Protein AF-0000000077102618 (afdb_homodimer)

InterPro domains:
  IPR029069 HotDog domain superfamily [SSF54637] (74-175)
  IPR036388 Winged helix-like DNA-binding domain superfamily [G3DSA:1.10.10.10] (2-64)
  IPR036390 Winged helix DNA-binding domain superfamily [SSF46785] (9-59)

Radius of gyration: 23.94 Å; Cα contacts (8 Å, |Δi|>4): 694; chains: 2; bounding box: 50×84×51 Å

Organism: NCBI:txid592028

Secondary structure (DSSP, 8-state):
-HHHHHHHHHHHHHHHHHHHHH-TT--HHHHHHHHTS-HHHHHHHHHHHTPPPHHHHHHHHHHH-TTSS-TTEEEEEEETTTEEEEEEE--GGGB-TTSSB-HHHHHHHHHHHHHHHHTSPEEEEEEEEEEE-S---TT-EEEEEEEEEEE-SSEEEEEEEEEETTEEEEEEEEEEEEPGGGTHHHH-/-HHHHHHHHHHHHHHHHHHHHH-TT--HHHHHHHHTS-HHHHHHHHHHHTPPPHHHHHHHHHHH-TTSS-TTEEEEEEETTTEEEEEEE--GGGB-TTSSB-HHHHHHHHHHHHHHHHTSPEEEEEEEEEEE-S---TT-EEEEEEEEEEE-SSEEEEEEEEEETTEEEEEEEEEEEEPGGGTHHHH-

Sequence (376 aa):
MNRKHKWEKEERREAITDVIRQNPCLTDEDLAKRFSVSAATIRLDRQMLGIPQMRKRIEKAVSEHPSGFHEELQILDMEKGKKGLALFHTTEKMTDRSGMVSADRLYAAAADFAQSLAGQVFTPVQVGNIKYKEPVGSGEQLVLKGKIALMKVNRKYIYISFFKRAAEVFRAKFIMEVSKTGGEALHGMNRKHKWEKEERREAITDVIRQNPCLTDEDLAKRFSVSAATIRLDRQMLGIPQMRKRIEKAVSEHPSGFHEELQILDMEKGKKGLALFHTTEKMTDRSGMVSADRLYAAAADFAQSLAGQVFTPVQVGNIKYKEPVGSGEQLVLKGKIALMKVNRKYIYISFFKRAAEVFRAKFIMEVSKTGGEALHG

Nearest PDB structures (foldseek):
  4a0y-assembly1_B-2  TM=8.704E-01  e=3.095E-10  Staphylococcus aureus
  3lw3-assembly1_A  TM=8.754E-01  e=4.983E-07  Helicobacter felis
  3lwg-assembly1_A  TM=8.771E-01  e=6.442E-07  Helicobacter felis
  3lw3-assembly1_B  TM=8.167E-01  e=3.179E-07  Helicobacter felis
  3lwg-assembly1_B  TM=8.293E-01  e=8.881E-07  Helicobacter felis

pLDDT: mean 81.18, std 18.42, range [21.27, 98.81]

Structure (mmCIF, N/CA/C/O backbone):
data_AF-0000000077102618-model_v1
#
loop_
_entity.id
_entity.type
_entity.pdbx_description
1 polymer 'Transcription factor FapR family protein'
#
loop_
_atom_site.group_PDB
_atom_site.id
_atom_site.type_symbol
_atom_site.label_atom_id
_atom_site.label_alt_id
_atom_site.label_comp_id
_atom_site.label_asym_id
_atom_site.label_entity_id
_atom_site.label_seq_id
_atom_site.pdbx_PDB_ins_code
_atom_site.Cartn_x
_atom_site.Cartn_y
_atom_site.Cartn_z
_atom_site.occupancy
_atom_site.B_iso_or_equiv
_atom_site.auth_seq_id
_atom_site.auth_comp_id
_atom_site.auth_asym_id
_atom_site.auth_atom_id
_atom_site.pdbx_PDB_model_num
ATOM 1 N N . MET A 1 1 ? -25.719 -38.062 -22.75 1 42.75 1 MET A N 1
ATOM 2 C CA . MET A 1 1 ? -24.266 -37.938 -22.875 1 42.75 1 MET A CA 1
ATOM 3 C C . MET A 1 1 ? -23.859 -36.5 -23.203 1 42.75 1 MET A C 1
ATOM 5 O O . MET A 1 1 ? -22.781 -36.062 -22.812 1 42.75 1 MET A O 1
ATOM 9 N N . ASN A 1 2 ? -24.703 -35.688 -23.844 1 55.5 2 ASN A N 1
ATOM 10 C CA . ASN A 1 2 ? -24.422 -34.438 -24.516 1 55.5 2 ASN A CA 1
ATOM 11 C C . ASN A 1 2 ? -24.5 -33.25 -23.547 1 55.5 2 ASN A C 1
ATOM 13 O O . ASN A 1 2 ? -23.703 -32.312 -23.656 1 55.5 2 ASN A O 1
ATOM 17 N N . ARG A 1 3 ? -25.297 -33.406 -22.562 1 53.84 3 ARG A N 1
ATOM 18 C CA . ARG A 1 3 ? -25.516 -32.312 -21.641 1 53.84 3 ARG A CA 1
ATOM 19 C C . ARG A 1 3 ? -24.359 -32.188 -20.656 1 53.84 3 ARG A C 1
ATOM 21 O O . ARG A 1 3 ? -23.984 -31.062 -20.281 1 53.84 3 ARG A O 1
ATOM 28 N N . LYS A 1 4 ? -23.891 -33.25 -20.203 1 58 4 LYS A N 1
ATOM 29 C CA . LYS A 1 4 ? -22.797 -33.281 -19.25 1 58 4 LYS A CA 1
ATOM 30 C C . LYS A 1 4 ? -21.547 -32.625 -19.828 1 58 4 LYS A C 1
ATOM 32 O O . LYS A 1 4 ? -20.844 -31.875 -19.156 1 58 4 LYS A O 1
ATOM 37 N N . HIS A 1 5 ? -21.359 -32.938 -21.078 1 65.06 5 HIS A N 1
ATOM 38 C CA . HIS A 1 5 ? -20.172 -32.406 -21.75 1 65.06 5 HIS A CA 1
ATOM 39 C C . HIS A 1 5 ? -20.266 -30.906 -21.922 1 65.06 5 HIS A C 1
ATOM 41 O O . HIS A 1 5 ? -19.266 -30.188 -21.828 1 65.06 5 HIS A O 1
ATOM 47 N N . LYS A 1 6 ? -21.594 -30.516 -22.172 1 64.69 6 LYS A N 1
ATOM 48 C CA . LYS A 1 6 ? -21.844 -29.078 -22.328 1 64.69 6 LYS A CA 1
ATOM 49 C C . LYS A 1 6 ? -21.562 -28.328 -21.031 1 64.69 6 LYS A C 1
ATOM 51 O O . LYS A 1 6 ? -20.953 -27.25 -21.047 1 64.69 6 LYS A O 1
ATOM 56 N N . TRP A 1 7 ? -22 -28.875 -20 1 65.88 7 TRP A N 1
ATOM 57 C CA . TRP A 1 7 ? -21.812 -28.266 -18.688 1 65.88 7 TRP A CA 1
ATOM 58 C C . TRP A 1 7 ? -20.344 -28.172 -18.344 1 65.88 7 TRP A C 1
ATOM 60 O O . TRP A 1 7 ? -19.875 -27.141 -17.844 1 65.88 7 TRP A O 1
ATOM 70 N N . GLU A 1 8 ? -19.578 -29.234 -18.641 1 73.62 8 GLU A N 1
ATOM 71 C CA . GLU A 1 8 ? -18.141 -29.266 -18.344 1 73.62 8 GLU A CA 1
ATOM 72 C C . GLU A 1 8 ? -17.406 -28.172 -19.125 1 73.62 8 GLU A C 1
ATOM 74 O O . GLU A 1 8 ? -16.5 -27.531 -18.594 1 73.62 8 GLU A O 1
ATOM 79 N N . LYS A 1 9 ? -17.875 -28.031 -20.406 1 80 9 LYS A N 1
ATOM 80 C CA . LYS A 1 9 ? -17.266 -27.016 -21.25 1 80 9 LYS A CA 1
ATOM 81 C C . LYS A 1 9 ? -17.531 -25.609 -20.703 1 80 9 LYS A C 1
ATOM 83 O O . LYS A 1 9 ? -16.641 -24.766 -20.688 1 80 9 LYS A O 1
ATOM 88 N N . GLU A 1 10 ? -18.75 -25.375 -20.297 1 81 10 GLU A N 1
ATOM 89 C CA . GLU A 1 10 ? -19.125 -24.062 -19.766 1 81 10 GLU A CA 1
ATOM 90 C C . GLU A 1 10 ? -18.391 -23.781 -18.453 1 81 10 GLU A C 1
ATOM 92 O O . GLU A 1 10 ? -17.953 -22.641 -18.219 1 81 10 GLU A O 1
ATOM 97 N N . GLU A 1 11 ? -18.281 -24.719 -17.672 1 79.75 11 GLU A N 1
ATOM 98 C CA . GLU A 1 11 ? -17.547 -24.562 -16.422 1 79.75 11 GLU A CA 1
ATOM 99 C C . GLU A 1 11 ? -16.062 -24.266 -16.688 1 79.75 11 GLU A C 1
ATOM 101 O O . GLU A 1 11 ? -15.461 -23.438 -15.992 1 79.75 11 GLU A O 1
ATOM 106 N N . ARG A 1 12 ? -15.555 -25.031 -17.75 1 83.94 12 ARG A N 1
ATOM 107 C CA . ARG A 1 12 ? -14.164 -24.781 -18.125 1 83.94 12 ARG A CA 1
ATOM 108 C C . ARG A 1 12 ? -13.977 -23.359 -18.641 1 83.94 12 ARG A C 1
ATOM 110 O O . ARG A 1 12 ? -13.008 -22.688 -18.281 1 83.94 12 ARG A O 1
ATOM 117 N N . ARG A 1 13 ? -14.883 -22.875 -19.391 1 81.62 13 ARG A N 1
ATOM 118 C CA . ARG A 1 13 ? -14.797 -21.531 -19.969 1 81.62 13 ARG A CA 1
ATOM 119 C C . ARG A 1 13 ? -14.852 -20.484 -18.859 1 81.62 13 ARG A C 1
ATOM 121 O O . ARG A 1 13 ? -14.109 -19.5 -18.906 1 81.62 13 ARG A O 1
ATOM 128 N N . GLU A 1 14 ? -15.609 -20.688 -17.938 1 78.75 14 GLU A N 1
ATOM 129 C CA . GLU A 1 14 ? -15.672 -19.781 -16.797 1 78.75 14 GLU A CA 1
ATOM 130 C C . GLU A 1 14 ? -14.375 -19.812 -15.992 1 78.75 14 GLU A C 1
ATOM 132 O O . GLU A 1 14 ? -13.867 -18.766 -15.586 1 78.75 14 GLU A O 1
ATOM 137 N N . ALA A 1 15 ? -13.922 -21.016 -15.852 1 77.94 15 ALA A N 1
ATOM 138 C CA . ALA A 1 15 ? -12.68 -21.172 -15.109 1 77.94 15 ALA A CA 1
ATOM 139 C C . ALA A 1 15 ? -11.516 -20.516 -15.844 1 77.94 15 ALA A C 1
ATOM 141 O O . ALA A 1 15 ? -10.656 -19.875 -15.227 1 77.94 15 ALA A O 1
ATOM 142 N N . ILE A 1 16 ? -11.477 -20.656 -17.156 1 80.25 16 ILE A N 1
ATOM 143 C CA . ILE A 1 16 ? -10.43 -20.062 -17.984 1 80.25 16 ILE A CA 1
ATOM 144 C C . ILE A 1 16 ? -10.453 -18.547 -17.828 1 80.25 16 ILE A C 1
ATOM 146 O O . ILE A 1 16 ? -9.398 -17.922 -17.656 1 80.25 16 ILE A O 1
ATOM 150 N N . THR A 1 17 ? -11.602 -17.969 -17.859 1 77.5 17 THR A N 1
ATOM 151 C CA . THR A 1 17 ? -11.758 -16.516 -17.703 1 77.5 17 THR A CA 1
ATOM 152 C C . THR A 1 17 ? -11.18 -16.062 -16.359 1 77.5 17 THR A C 1
ATOM 154 O O . THR A 1 17 ? -10.453 -15.07 -16.297 1 77.5 17 THR A O 1
ATOM 157 N N . ASP A 1 18 ? -11.422 -16.859 -15.414 1 66.81 18 ASP A N 1
ATOM 158 C CA . ASP A 1 18 ? -10.961 -16.516 -14.07 1 66.81 18 ASP A CA 1
ATOM 159 C C . ASP A 1 18 ? -9.438 -16.609 -13.969 1 66.81 18 ASP A C 1
ATOM 161 O O . ASP A 1 18 ? -8.797 -15.742 -13.383 1 66.81 18 ASP A O 1
ATOM 165 N N . VAL A 1 19 ? -8.93 -17.688 -14.57 1 68.5 19 VAL A N 1
ATOM 166 C CA . VAL A 1 19 ? -7.496 -17.938 -14.5 1 68.5 19 VAL A CA 1
ATOM 167 C C . VAL A 1 19 ? -6.738 -16.875 -15.273 1 68.5 19 VAL A C 1
ATOM 169 O O . VAL A 1 19 ? -5.719 -16.359 -14.805 1 68.5 19 VAL A O 1
ATOM 172 N N . ILE A 1 20 ? -7.281 -16.5 -16.422 1 72.06 20 ILE A N 1
ATOM 173 C CA . ILE A 1 20 ? -6.605 -15.523 -17.281 1 72.06 20 ILE A CA 1
ATOM 174 C C . ILE A 1 20 ? -6.695 -14.141 -16.641 1 72.06 20 ILE A C 1
ATOM 176 O O . ILE A 1 20 ? -5.75 -13.352 -16.719 1 72.06 20 ILE A O 1
ATOM 180 N N . ARG A 1 21 ? -7.75 -13.914 -16.047 1 64.19 21 ARG A N 1
ATOM 181 C CA . ARG A 1 21 ? -7.914 -12.656 -15.328 1 64.19 21 ARG A CA 1
ATOM 182 C C . ARG A 1 21 ? -6.859 -12.508 -14.242 1 64.19 21 ARG A C 1
ATOM 184 O O . ARG A 1 21 ? -6.352 -11.406 -14.008 1 64.19 21 ARG A O 1
ATOM 191 N N . GLN A 1 22 ? -6.512 -13.633 -13.734 1 57.28 22 GLN A N 1
ATOM 192 C CA . GLN A 1 22 ? -5.535 -13.648 -12.656 1 57.28 22 GLN A CA 1
ATOM 193 C C . GLN A 1 22 ? -4.109 -13.594 -13.203 1 57.28 22 GLN A C 1
ATOM 195 O O . GLN A 1 22 ? -3.225 -13 -12.586 1 57.28 22 GLN A O 1
ATOM 200 N N . ASN A 1 23 ? -3.918 -14.234 -14.273 1 58.84 23 ASN A N 1
ATOM 201 C CA . ASN A 1 23 ? -2.609 -14.289 -14.922 1 58.84 23 ASN A CA 1
ATOM 202 C C . ASN A 1 23 ? -2.73 -14.195 -16.438 1 58.84 23 ASN A C 1
ATOM 204 O O . ASN A 1 23 ? -2.846 -15.219 -17.125 1 58.84 23 ASN A O 1
ATOM 208 N N . PRO A 1 24 ? -2.701 -12.93 -16.812 1 62.88 24 PRO A N 1
ATOM 209 C CA . PRO A 1 24 ? -2.867 -12.734 -18.25 1 62.88 24 PRO A CA 1
ATOM 210 C C . PRO A 1 24 ? -1.689 -13.273 -19.062 1 62.88 24 PRO A C 1
ATOM 212 O O . PRO A 1 24 ? -1.763 -13.344 -20.297 1 62.88 24 PRO A O 1
ATOM 215 N N . CYS A 1 25 ? -0.697 -13.758 -18.406 1 61.06 25 CYS A N 1
ATOM 216 C CA . CYS A 1 25 ? 0.507 -14.203 -19.094 1 61.06 25 CYS A CA 1
ATOM 217 C C . CYS A 1 25 ? 0.435 -15.695 -19.422 1 61.06 25 CYS A C 1
ATOM 219 O O . CYS A 1 25 ? 1.362 -16.25 -20 1 61.06 25 CYS A O 1
ATOM 221 N N . LEU A 1 26 ? -0.63 -16.297 -19.078 1 69.44 26 LEU A N 1
ATOM 222 C CA . LEU A 1 26 ? -0.739 -17.734 -19.344 1 69.44 26 LEU A CA 1
ATOM 223 C C . LEU A 1 26 ? -0.965 -18 -20.828 1 69.44 26 LEU A C 1
ATOM 225 O O . LEU A 1 26 ? -1.804 -17.344 -21.453 1 69.44 26 LEU A O 1
ATOM 229 N N . THR A 1 27 ? -0.127 -18.922 -21.359 1 75.25 27 THR A N 1
ATOM 230 C CA . THR A 1 27 ? -0.266 -19.312 -22.75 1 75.25 27 THR A CA 1
ATOM 231 C C . THR A 1 27 ? -1.34 -20.391 -22.891 1 75.25 27 THR A C 1
ATOM 233 O O . THR A 1 27 ? -1.801 -20.953 -21.906 1 75.25 27 THR A O 1
ATOM 236 N N . ASP A 1 28 ? -1.716 -20.641 -24.125 1 82.31 28 ASP A N 1
ATOM 237 C CA . ASP A 1 28 ? -2.656 -21.734 -24.391 1 82.31 28 ASP A CA 1
ATOM 238 C C . ASP A 1 28 ? -2.096 -23.078 -23.922 1 82.31 28 ASP A C 1
ATOM 240 O O . ASP A 1 28 ? -2.842 -23.922 -23.453 1 82.31 28 ASP A O 1
ATOM 244 N N . GLU A 1 29 ? -0.788 -23.219 -23.953 1 81.81 29 GLU A N 1
ATOM 245 C CA . GLU A 1 29 ? -0.145 -24.453 -23.516 1 81.81 29 GLU A CA 1
ATOM 246 C C . GLU A 1 29 ? -0.23 -24.594 -21.984 1 81.81 29 GLU A C 1
ATOM 248 O O . GLU A 1 29 ? -0.501 -25.688 -21.484 1 81.81 29 GLU A O 1
ATOM 253 N N . ASP A 1 30 ? -0.065 -23.484 -21.344 1 78.06 30 ASP A N 1
ATOM 254 C CA . ASP A 1 30 ? -0.174 -23.469 -19.891 1 78.06 30 ASP A CA 1
ATOM 255 C C . ASP A 1 30 ? -1.58 -23.859 -19.438 1 78.06 30 ASP A C 1
ATOM 257 O O . ASP A 1 30 ? -1.744 -24.688 -18.531 1 78.06 30 ASP A O 1
ATOM 261 N N . LEU A 1 31 ? -2.521 -23.25 -20.016 1 82.56 31 LEU A N 1
ATOM 262 C CA . LEU A 1 31 ? -3.924 -23.5 -19.703 1 82.56 31 LEU A CA 1
ATOM 263 C C . LEU A 1 31 ? -4.328 -24.922 -20.062 1 82.56 31 LEU A C 1
ATOM 265 O O . LEU A 1 31 ? -5.094 -25.562 -19.344 1 82.56 31 LEU A O 1
ATOM 269 N N . ALA A 1 32 ? -3.787 -25.453 -21.109 1 87.12 32 ALA A N 1
ATOM 270 C CA . ALA A 1 32 ? -4.047 -26.812 -21.547 1 87.12 32 ALA A CA 1
ATOM 271 C C . ALA A 1 32 ? -3.598 -27.828 -20.5 1 87.12 32 ALA A C 1
ATOM 273 O O . ALA A 1 32 ? -4.32 -28.766 -20.188 1 87.12 32 ALA A O 1
ATOM 274 N N . LYS A 1 33 ? -2.42 -27.562 -19.938 1 81.69 33 LYS A N 1
ATOM 275 C CA . LYS A 1 33 ? -1.893 -28.422 -18.875 1 81.69 33 LYS A CA 1
ATOM 276 C C . LYS A 1 33 ? -2.756 -28.328 -17.625 1 81.69 33 LYS A C 1
ATOM 278 O O . LYS A 1 33 ? -3.061 -29.359 -17 1 81.69 33 LYS A O 1
ATOM 283 N N . ARG A 1 34 ? -3.191 -27.156 -17.438 1 79 34 ARG A N 1
ATOM 284 C CA . ARG A 1 34 ? -3.934 -26.906 -16.203 1 79 34 ARG A CA 1
ATOM 285 C C . ARG A 1 34 ? -5.312 -27.547 -16.25 1 79 34 ARG A C 1
ATOM 287 O O . ARG A 1 34 ? -5.805 -28.047 -15.234 1 79 34 ARG A O 1
ATOM 294 N N . PHE A 1 35 ? -5.922 -27.516 -17.359 1 84.69 35 PHE A N 1
ATOM 295 C CA . PHE A 1 35 ? -7.297 -27.984 -17.484 1 84.69 35 PHE A CA 1
ATOM 296 C C . PHE A 1 35 ? -7.344 -29.359 -18.141 1 84.69 35 PHE A C 1
ATOM 298 O O . PHE A 1 35 ? -8.422 -29.875 -18.422 1 84.69 35 PHE A O 1
ATOM 305 N N . SER A 1 36 ? -6.145 -29.922 -18.344 1 85.31 36 SER A N 1
ATOM 306 C CA . SER A 1 36 ? -6.004 -31.25 -18.922 1 85.31 36 SER A CA 1
ATOM 307 C C . SER A 1 36 ? -6.777 -31.375 -20.234 1 85.31 36 SER A C 1
ATOM 309 O O . SER A 1 36 ? -7.535 -32.312 -20.422 1 85.31 36 SER A O 1
ATOM 311 N N . VAL A 1 37 ? -6.703 -30.344 -21.109 1 87.94 37 VAL A N 1
ATOM 312 C CA . VAL A 1 37 ? -7.242 -30.344 -22.469 1 87.94 37 VAL A CA 1
ATOM 313 C C . VAL A 1 37 ? -6.164 -29.891 -23.453 1 87.94 37 VAL A C 1
ATOM 315 O O . VAL A 1 37 ? -5.066 -29.5 -23.047 1 87.94 37 VAL A O 1
ATOM 318 N N . SER A 1 38 ? -6.453 -30.031 -24.719 1 88.19 38 SER A N 1
ATOM 319 C CA . SER A 1 38 ? -5.484 -29.641 -25.75 1 88.19 38 SER A CA 1
ATOM 320 C C . SER A 1 38 ? -5.391 -28.125 -25.875 1 88.19 38 SER A C 1
ATOM 322 O O . SER A 1 38 ? -6.348 -27.422 -25.562 1 88.19 38 SER A O 1
ATOM 324 N N . ALA A 1 39 ? -4.211 -27.672 -26.344 1 90 39 ALA A N 1
ATOM 325 C CA . ALA A 1 39 ? -4.027 -26.25 -26.594 1 90 39 ALA A CA 1
ATOM 326 C C . ALA A 1 39 ? -5.035 -25.734 -27.625 1 90 39 ALA A C 1
ATOM 328 O O . ALA A 1 39 ? -5.445 -24.578 -27.578 1 90 39 ALA A O 1
ATOM 329 N N . ALA A 1 40 ? -5.461 -26.578 -28.531 1 91.19 40 ALA A N 1
ATOM 330 C CA . ALA A 1 40 ? -6.461 -26.219 -29.531 1 91.19 40 ALA A CA 1
ATOM 331 C C . ALA A 1 40 ? -7.82 -25.969 -28.891 1 91.19 40 ALA A C 1
ATOM 333 O O . ALA A 1 40 ? -8.539 -25.047 -29.281 1 91.19 40 ALA A O 1
ATOM 334 N N . THR A 1 41 ? -8.141 -26.719 -27.891 1 89.12 41 THR A N 1
ATOM 335 C CA . THR A 1 41 ? -9.383 -26.547 -27.156 1 89.12 41 THR A CA 1
ATOM 336 C C . THR A 1 41 ? -9.391 -25.219 -26.406 1 89.12 41 THR A C 1
ATOM 338 O O . THR A 1 41 ? -10.391 -24.5 -26.406 1 89.12 41 THR A O 1
ATOM 341 N N . ILE A 1 42 ? -8.211 -24.938 -25.75 1 88.31 42 ILE A N 1
ATOM 342 C CA . ILE A 1 42 ? -8.062 -23.672 -25.031 1 88.31 42 ILE A CA 1
ATOM 343 C C . ILE A 1 42 ? -8.219 -22.516 -26.016 1 88.31 42 ILE A C 1
ATOM 345 O O . ILE A 1 42 ? -8.891 -21.516 -25.703 1 88.31 42 ILE A O 1
ATOM 349 N N . ARG A 1 43 ? -7.609 -22.641 -27.203 1 87.44 43 ARG A N 1
ATOM 350 C CA . ARG A 1 43 ? -7.672 -21.594 -28.219 1 87.44 43 ARG A CA 1
ATOM 351 C C . ARG A 1 43 ? -9.109 -21.328 -28.641 1 87.44 43 ARG A C 1
ATOM 353 O O . ARG A 1 43 ? -9.523 -20.172 -28.766 1 87.44 43 ARG A O 1
ATOM 360 N N . LEU A 1 44 ? -9.844 -22.344 -28.812 1 87.75 44 LEU A N 1
ATOM 361 C CA . LEU A 1 44 ? -11.242 -22.219 -29.203 1 87.75 44 LEU A CA 1
ATOM 362 C C . LEU A 1 44 ? -12.055 -21.562 -28.094 1 87.75 44 LEU A C 1
ATOM 364 O O . LEU A 1 44 ? -12.898 -20.703 -28.359 1 87.75 44 LEU A O 1
ATOM 368 N N . ASP A 1 45 ? -11.82 -21.984 -26.922 1 86.69 45 ASP A N 1
ATOM 369 C CA . ASP A 1 45 ? -12.523 -21.391 -25.797 1 86.69 45 ASP A CA 1
ATOM 370 C C . ASP A 1 45 ? -12.242 -19.891 -25.688 1 86.69 45 ASP A C 1
ATOM 372 O O . ASP A 1 45 ? -13.156 -19.094 -25.469 1 86.69 45 ASP A O 1
ATOM 376 N N . ARG A 1 46 ? -11 -19.531 -25.859 1 87.38 46 ARG A N 1
ATOM 377 C CA . ARG A 1 46 ? -10.617 -18.125 -25.797 1 87.38 46 ARG A CA 1
ATOM 378 C C . ARG A 1 46 ? -11.32 -17.312 -26.875 1 87.38 46 ARG A C 1
ATOM 380 O O . ARG A 1 46 ? -11.812 -16.203 -26.625 1 87.38 46 ARG A O 1
ATOM 387 N N . GLN A 1 47 ? -11.398 -17.812 -27.984 1 84.44 47 GLN A N 1
ATOM 388 C CA . GLN A 1 47 ? -12.062 -17.156 -29.109 1 84.44 47 GLN A CA 1
ATOM 389 C C . GLN A 1 47 ? -13.547 -16.969 -28.828 1 84.44 47 GLN A C 1
ATOM 391 O O . GLN A 1 47 ? -14.109 -15.906 -29.094 1 84.44 47 GLN A O 1
ATOM 396 N N . MET A 1 48 ? -14.094 -17.922 -28.234 1 84.56 48 MET A N 1
ATOM 397 C CA . MET A 1 48 ? -15.523 -17.875 -27.922 1 84.56 48 MET A CA 1
ATOM 398 C C . MET A 1 48 ? -15.797 -16.859 -26.812 1 84.56 48 MET A C 1
ATOM 400 O O . MET A 1 48 ? -16.812 -16.188 -26.828 1 84.56 48 MET A O 1
ATOM 404 N N . LEU A 1 49 ? -14.875 -16.828 -25.844 1 82.25 49 LEU A N 1
ATOM 405 C CA . LEU A 1 49 ? -15.016 -15.953 -24.688 1 82.25 49 LEU A CA 1
ATOM 406 C C . LEU A 1 49 ? -14.57 -14.531 -25.031 1 82.25 49 LEU A C 1
ATOM 408 O O . LEU A 1 49 ? -14.805 -13.602 -24.25 1 82.25 49 LEU A O 1
ATOM 412 N N . GLY A 1 50 ? -13.938 -14.367 -26.234 1 80.31 50 GLY A N 1
ATOM 413 C CA . GLY A 1 50 ? -13.422 -13.062 -26.625 1 80.31 50 GLY A CA 1
ATOM 414 C C . GLY A 1 50 ? -12.156 -12.68 -25.891 1 80.31 50 GLY A C 1
ATOM 415 O O . GLY A 1 50 ? -11.867 -11.492 -25.719 1 80.31 50 GLY A O 1
ATOM 416 N N . ILE A 1 51 ? -11.492 -13.633 -25.312 1 76.75 51 ILE A N 1
ATOM 417 C CA . ILE A 1 51 ? -10.242 -13.367 -24.609 1 76.75 51 ILE A CA 1
ATOM 418 C C . ILE A 1 51 ? -9.094 -13.281 -25.609 1 76.75 51 ILE A C 1
ATOM 420 O O . ILE A 1 51 ? -8.82 -14.242 -26.344 1 76.75 51 ILE A O 1
ATOM 424 N N . PRO A 1 52 ? -8.484 -12.156 -25.688 1 74.81 52 PRO A N 1
ATOM 425 C CA . PRO A 1 52 ? -7.402 -12 -26.672 1 74.81 52 PRO A CA 1
ATOM 426 C C . PRO A 1 52 ? -6.195 -12.883 -26.375 1 74.81 52 PRO A C 1
ATOM 428 O O . PRO A 1 52 ? -6.156 -13.547 -25.328 1 74.81 52 PRO A O 1
ATOM 431 N N . GLN A 1 53 ? -5.309 -12.938 -27.328 1 68.44 53 GLN A N 1
ATOM 432 C CA . GLN A 1 53 ? -4.051 -13.664 -27.172 1 68.44 53 GLN A CA 1
ATOM 433 C C . GLN A 1 53 ? -3.186 -13.047 -26.078 1 68.44 53 GLN A C 1
ATOM 435 O O . GLN A 1 53 ? -3.432 -11.922 -25.656 1 68.44 53 GLN A O 1
ATOM 440 N N . MET A 1 54 ? -2.303 -13.914 -25.438 1 59.38 54 MET A N 1
ATOM 441 C CA . MET A 1 54 ? -1.45 -13.555 -24.312 1 59.38 54 MET A CA 1
ATOM 442 C C . MET A 1 54 ? -0.817 -12.18 -24.516 1 59.38 54 MET A C 1
ATOM 444 O O . MET A 1 54 ? -0.855 -11.336 -23.609 1 59.38 54 MET A O 1
ATOM 448 N N . ARG A 1 55 ? -0.347 -11.945 -25.656 1 55.69 55 ARG A N 1
ATOM 449 C CA . ARG A 1 55 ? 0.349 -10.688 -25.906 1 55.69 55 ARG A CA 1
ATOM 450 C C . ARG A 1 55 ? -0.576 -9.5 -25.688 1 55.69 55 ARG A C 1
ATOM 452 O O . ARG A 1 55 ? -0.196 -8.523 -25.031 1 55.69 55 ARG A O 1
ATOM 459 N N . LYS A 1 56 ? -1.698 -9.57 -26.203 1 60.53 56 LYS A N 1
ATOM 460 C CA . LYS A 1 56 ? -2.67 -8.492 -26.062 1 60.53 56 LYS A CA 1
ATOM 461 C C . LYS A 1 56 ? -3.168 -8.391 -24.609 1 60.53 56 LYS A C 1
ATOM 463 O O . LYS A 1 56 ? -3.432 -7.293 -24.125 1 60.53 56 LYS A O 1
ATOM 468 N N . ARG A 1 57 ? -3.311 -9.484 -24.031 1 60.91 57 ARG A N 1
ATOM 469 C CA . ARG A 1 57 ? -3.699 -9.484 -22.625 1 60.91 57 ARG A CA 1
ATOM 470 C C . ARG A 1 57 ? -2.633 -8.82 -21.766 1 60.91 57 ARG A C 1
ATOM 472 O O . ARG A 1 57 ? -2.949 -8.039 -20.859 1 60.91 57 ARG A O 1
ATOM 479 N N . ILE A 1 58 ? -1.441 -9.109 -22.031 1 53.81 58 ILE A N 1
ATOM 480 C CA . ILE A 1 58 ? -0.323 -8.5 -21.328 1 53.81 58 ILE A CA 1
ATOM 481 C C . ILE A 1 58 ? -0.311 -6.992 -21.594 1 53.81 58 ILE A C 1
ATOM 483 O O . ILE A 1 58 ? -0.12 -6.199 -20.672 1 53.81 58 ILE A O 1
ATOM 487 N N . GLU A 1 59 ? -0.495 -6.801 -22.797 1 51.25 59 GLU A N 1
ATOM 488 C CA . GLU A 1 59 ? -0.521 -5.387 -23.172 1 51.25 59 GLU A CA 1
ATOM 489 C C . GLU A 1 59 ? -1.614 -4.637 -22.422 1 51.25 59 GLU A C 1
ATOM 491 O O . GLU A 1 59 ? -1.392 -3.523 -21.938 1 51.25 59 GLU A O 1
ATOM 496 N N . LYS A 1 60 ? -2.73 -5.23 -22.453 1 52.28 60 LYS A N 1
ATOM 497 C CA . LYS A 1 60 ? -3.863 -4.617 -21.766 1 52.28 60 LYS A CA 1
ATOM 498 C C . LYS A 1 60 ? -3.633 -4.578 -20.266 1 52.28 60 LYS A C 1
ATOM 500 O O . LYS A 1 60 ? -3.943 -3.58 -19.609 1 52.28 60 LYS A O 1
ATOM 505 N N . ALA A 1 61 ? -3.297 -5.742 -19.844 1 47.09 61 ALA A N 1
ATOM 506 C CA . ALA A 1 61 ? -3 -5.816 -18.406 1 47.09 61 ALA A CA 1
ATOM 507 C C . ALA A 1 61 ? -1.941 -4.789 -18.016 1 47.09 61 ALA A C 1
ATOM 509 O O . ALA A 1 61 ? -2.053 -4.141 -16.969 1 47.09 61 ALA A O 1
ATOM 510 N N . VAL A 1 62 ? -0.929 -4.71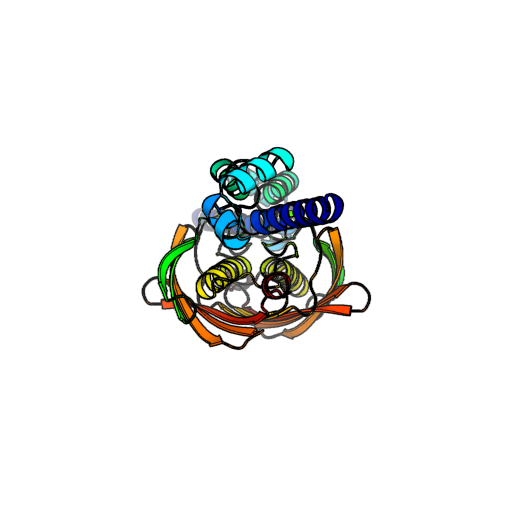1 -18.875 1 45.91 62 VAL A N 1
ATOM 511 C CA . VAL A 1 62 ? 0.107 -3.707 -18.641 1 45.91 62 VAL A CA 1
ATOM 512 C C . VAL A 1 62 ? -0.501 -2.309 -18.734 1 45.91 62 VAL A C 1
ATOM 514 O O . VAL A 1 62 ? -0.176 -1.432 -17.938 1 45.91 62 VAL A O 1
ATOM 517 N N . SER A 1 63 ? -1.275 -2.275 -19.672 1 45.12 63 SER A N 1
ATOM 518 C CA . SER A 1 63 ? -1.869 -0.957 -19.875 1 45.12 63 SER A CA 1
ATOM 519 C C . SER A 1 63 ? -2.867 -0.625 -18.766 1 45.12 63 SER A C 1
ATOM 521 O O . SER A 1 63 ? -2.977 0.53 -18.359 1 45.12 63 SER A O 1
ATOM 523 N N . GLU A 1 64 ? -3.719 -1.549 -18.578 1 42.78 64 GLU A N 1
ATOM 524 C CA . GLU A 1 64 ? -4.836 -1.272 -17.688 1 42.78 64 GLU A CA 1
ATOM 525 C C . GLU A 1 64 ? -4.41 -1.397 -16.219 1 42.78 64 GLU A C 1
ATOM 527 O O . GLU A 1 64 ? -4.961 -0.725 -15.352 1 42.78 64 GLU A O 1
ATOM 532 N N . HIS A 1 65 ? -3.924 -2.529 -15.906 1 38.72 65 HIS A N 1
ATOM 533 C CA . HIS A 1 65 ? -3.496 -2.76 -14.531 1 38.72 65 HIS A CA 1
ATOM 534 C C . HIS A 1 65 ? -1.976 -2.818 -14.43 1 38.72 65 HIS A C 1
ATOM 536 O O . HIS A 1 65 ? -1.396 -3.902 -14.352 1 38.72 65 HIS A O 1
ATOM 542 N N . PRO A 1 66 ? -1.295 -1.912 -14.875 1 38 66 PRO A N 1
ATOM 543 C CA . PRO A 1 66 ? 0.126 -1.986 -14.531 1 38 66 PRO A CA 1
ATOM 544 C C . PRO A 1 66 ? 0.361 -2.508 -13.117 1 38 66 PRO A C 1
ATOM 546 O O . PRO A 1 66 ? 1.499 -2.52 -12.641 1 38 66 PRO A O 1
ATOM 549 N N . SER A 1 67 ? -0.644 -2.674 -12.344 1 39.75 67 SER A N 1
ATOM 550 C CA . SER A 1 67 ? -0.471 -2.854 -10.906 1 39.75 67 SER A CA 1
ATOM 551 C C . SER A 1 67 ? 0.331 -4.113 -10.602 1 39.75 67 SER A C 1
ATOM 553 O O . SER A 1 67 ? 0.975 -4.207 -9.555 1 39.75 67 SER A O 1
ATOM 555 N N . GLY A 1 68 ? -0.271 -5.359 -10.992 1 41.94 68 GLY A N 1
ATOM 556 C CA . GLY A 1 68 ? 0.36 -6.453 -10.266 1 41.94 68 GLY A CA 1
ATOM 557 C C . GLY A 1 68 ? 1.874 -6.441 -10.367 1 41.94 68 GLY A C 1
ATOM 558 O O . GLY A 1 68 ? 2.564 -6.125 -9.398 1 41.94 68 GLY A O 1
ATOM 559 N N . PHE A 1 69 ? 2.375 -7.199 -11.383 1 45.53 69 PHE A N 1
ATOM 560 C CA . PHE A 1 69 ? 3.832 -7.234 -11.461 1 45.53 69 PHE A CA 1
ATOM 561 C C . PHE A 1 69 ? 4.387 -5.863 -11.836 1 45.53 69 PHE A C 1
ATOM 563 O O . PHE A 1 69 ? 4.082 -5.34 -12.914 1 45.53 69 PHE A O 1
ATOM 570 N N . HIS A 1 70 ? 4.445 -5.023 -10.797 1 54.69 70 HIS A N 1
ATOM 571 C CA . HIS A 1 70 ? 5.102 -3.746 -11.055 1 54.69 70 HIS A CA 1
ATOM 572 C C . HIS A 1 70 ? 6.215 -3.902 -12.086 1 54.69 70 HIS A C 1
ATOM 574 O O . HIS A 1 70 ? 7.141 -4.695 -11.891 1 54.69 70 HIS A O 1
ATOM 580 N N . GLU A 1 71 ? 5.879 -3.641 -13.367 1 58.34 71 GLU A N 1
ATOM 581 C CA . GLU A 1 71 ? 6.934 -3.611 -14.383 1 58.34 71 GLU A CA 1
ATOM 582 C C . GLU A 1 71 ? 8.266 -3.186 -13.773 1 58.34 71 GLU A C 1
ATOM 584 O O . GLU A 1 71 ? 9.328 -3.455 -14.344 1 58.34 71 GLU A O 1
ATOM 589 N N . GLU A 1 72 ? 8.062 -2.852 -12.523 1 82.19 72 GLU A N 1
ATOM 590 C CA . GLU A 1 72 ? 9.266 -2.332 -11.867 1 82.19 72 GLU A CA 1
ATOM 591 C C . GLU A 1 72 ? 9.992 -3.428 -11.094 1 82.19 72 GLU A C 1
ATOM 593 O O . GLU A 1 72 ? 11.117 -3.23 -10.641 1 82.19 72 GLU A O 1
ATOM 598 N N . LEU A 1 73 ? 9.266 -4.668 -11.133 1 89.5 73 LEU A N 1
ATOM 599 C CA . LEU A 1 73 ? 9.867 -5.777 -10.398 1 89.5 73 LEU A CA 1
ATOM 600 C C . LEU A 1 73 ? 10.445 -6.812 -11.352 1 89.5 73 LEU A C 1
ATOM 602 O O . LEU A 1 73 ? 9.75 -7.301 -12.242 1 89.5 73 LEU A O 1
ATOM 606 N N . GLN A 1 74 ? 11.773 -7.125 -11.25 1 88.81 74 GLN A N 1
ATOM 607 C CA . GLN A 1 74 ? 12.461 -8.125 -12.062 1 88.81 74 GLN A CA 1
ATOM 608 C C . GLN A 1 74 ? 13.062 -9.227 -11.188 1 88.81 74 GLN A C 1
ATOM 610 O O . GLN A 1 74 ? 13.961 -8.961 -10.383 1 88.81 74 GLN A O 1
ATOM 615 N N . ILE A 1 75 ? 12.594 -10.438 -11.43 1 90.25 75 ILE A N 1
ATOM 616 C CA . ILE A 1 75 ? 13.117 -11.555 -10.656 1 90.25 75 ILE A CA 1
ATOM 617 C C . ILE A 1 75 ? 14.5 -11.938 -11.18 1 90.25 75 ILE A C 1
ATOM 619 O O . ILE A 1 75 ? 14.68 -12.156 -12.375 1 90.25 75 ILE A O 1
ATOM 623 N N . LEU A 1 76 ? 15.469 -12.023 -10.289 1 88.56 76 LEU A N 1
ATOM 624 C CA . LEU A 1 76 ? 16.844 -12.352 -10.672 1 88.56 76 LEU A CA 1
ATOM 625 C C . LEU A 1 76 ? 17.109 -13.844 -10.469 1 88.56 76 LEU A C 1
ATOM 627 O O . LEU A 1 76 ? 17.719 -14.484 -11.336 1 88.56 76 LEU A O 1
ATOM 631 N N . ASP A 1 77 ? 16.781 -14.352 -9.289 1 88.19 77 ASP A N 1
ATOM 632 C CA . ASP A 1 77 ? 16.969 -15.742 -8.883 1 88.19 77 ASP A CA 1
ATOM 633 C C . ASP A 1 77 ? 15.867 -16.172 -7.91 1 88.19 77 ASP A C 1
ATOM 635 O O . ASP A 1 77 ? 15.391 -15.367 -7.105 1 88.19 77 ASP A O 1
ATOM 639 N N . MET A 1 78 ? 15.477 -17.406 -8.18 1 90.88 78 MET A N 1
ATOM 640 C CA . MET A 1 78 ? 14.391 -17.812 -7.293 1 90.88 78 MET A CA 1
ATOM 641 C C . MET A 1 78 ? 14.367 -19.328 -7.129 1 90.88 78 MET A C 1
ATOM 643 O O . MET A 1 78 ? 14.547 -20.078 -8.102 1 90.88 78 MET A O 1
ATOM 647 N N . GLU A 1 79 ? 14.281 -19.719 -5.926 1 92.62 79 GLU A N 1
ATOM 648 C CA . GLU A 1 79 ? 13.859 -21.062 -5.566 1 92.62 79 GLU A CA 1
ATOM 649 C C . GLU A 1 79 ? 12.422 -21.078 -5.059 1 92.62 79 GLU A C 1
ATOM 651 O O . GLU A 1 79 ? 12.164 -20.75 -3.902 1 92.62 79 GLU A O 1
ATOM 656 N N . LYS A 1 80 ? 11.562 -21.531 -5.926 1 87.44 80 LYS A N 1
ATOM 657 C CA . LYS A 1 80 ? 10.141 -21.469 -5.625 1 87.44 80 LYS A CA 1
ATOM 658 C C . LYS A 1 80 ? 9.836 -22.125 -4.277 1 87.44 80 LYS A C 1
ATOM 660 O O . LYS A 1 80 ? 10.359 -23.188 -3.963 1 87.44 80 LYS A O 1
ATOM 665 N N . GLY A 1 81 ? 9.047 -21.422 -3.553 1 90.56 81 GLY A N 1
ATOM 666 C CA . GLY A 1 81 ? 8.625 -21.953 -2.262 1 90.56 81 GLY A CA 1
ATOM 667 C C . GLY A 1 81 ? 9.672 -21.766 -1.176 1 90.56 81 GLY A C 1
ATOM 668 O O . GLY A 1 81 ? 9.477 -22.219 -0.044 1 90.56 81 GLY A O 1
ATOM 669 N N . LYS A 1 82 ? 10.781 -21.156 -1.511 1 93.94 82 LYS A N 1
ATOM 670 C CA . LYS A 1 82 ? 11.844 -21.062 -0.52 1 93.94 82 LYS A CA 1
ATOM 671 C C . LYS A 1 82 ? 12.391 -19.641 -0.428 1 93.94 82 LYS A C 1
ATOM 673 O O . LYS A 1 82 ? 12.141 -18.938 0.555 1 93.94 82 LYS A O 1
ATOM 678 N N . LYS A 1 83 ? 13.102 -19.266 -1.439 1 96.38 83 LYS A N 1
ATOM 679 C CA . LYS A 1 83 ? 13.75 -17.953 -1.394 1 96.38 83 LYS A CA 1
ATOM 680 C C . LYS A 1 83 ? 13.961 -17.406 -2.797 1 96.38 83 LYS A C 1
ATOM 682 O O . LYS A 1 83 ? 13.805 -18.125 -3.787 1 96.38 83 LYS A O 1
ATOM 687 N N . GLY A 1 84 ? 14.258 -16.062 -2.857 1 96.69 84 GLY A N 1
ATOM 688 C CA . GLY A 1 84 ? 14.523 -15.445 -4.148 1 96.69 84 GLY A CA 1
ATOM 689 C C . GLY A 1 84 ? 15.141 -14.062 -4.031 1 96.69 84 GLY A C 1
ATOM 690 O O . GLY A 1 84 ? 15.234 -13.508 -2.936 1 96.69 84 GLY A O 1
ATOM 691 N N . LEU A 1 85 ? 15.633 -13.633 -5.195 1 96.12 85 LEU A N 1
ATOM 692 C CA . LEU A 1 85 ? 16.219 -12.312 -5.383 1 96.12 85 LEU A CA 1
ATOM 693 C C . LEU A 1 85 ? 15.547 -11.578 -6.531 1 96.12 85 LEU A C 1
ATOM 695 O O . LEU A 1 85 ? 15.227 -12.18 -7.562 1 96.12 85 LEU A O 1
ATOM 699 N N . ALA A 1 86 ? 15.312 -10.266 -6.328 1 95.56 86 ALA A N 1
ATOM 700 C CA . ALA A 1 86 ? 14.688 -9.477 -7.383 1 95.56 86 ALA A CA 1
ATOM 701 C C . ALA A 1 86 ? 15.266 -8.062 -7.418 1 95.56 86 ALA A C 1
ATOM 703 O O . ALA A 1 86 ? 15.969 -7.648 -6.496 1 95.56 86 ALA A O 1
ATOM 704 N N . LEU A 1 87 ? 15.031 -7.445 -8.547 1 93.56 87 LEU A N 1
ATOM 705 C CA . LEU A 1 87 ? 15.336 -6.031 -8.734 1 93.56 87 LEU A CA 1
ATOM 706 C C . LEU A 1 87 ? 14.055 -5.211 -8.867 1 93.56 87 LEU A C 1
ATOM 708 O O . LEU A 1 87 ? 13.125 -5.613 -9.57 1 93.56 87 LEU A O 1
ATOM 712 N N . PHE A 1 88 ? 14.047 -4.062 -8.156 1 95.94 88 PHE A N 1
ATOM 713 C CA . PHE A 1 88 ? 12.891 -3.174 -8.195 1 95.94 88 PHE A CA 1
ATOM 714 C C . PHE A 1 88 ? 13.312 -1.748 -8.523 1 95.94 88 PHE A C 1
ATOM 716 O O . PHE A 1 88 ? 14.188 -1.188 -7.863 1 95.94 88 PHE A O 1
ATOM 723 N N . HIS A 1 89 ? 12.68 -1.232 -9.516 1 91.25 89 HIS A N 1
ATOM 724 C CA . HIS A 1 89 ? 12.977 0.132 -9.938 1 91.25 89 HIS A CA 1
ATOM 725 C C . HIS A 1 89 ? 11.867 1.092 -9.516 1 91.25 89 HIS A C 1
ATOM 727 O O . HIS A 1 89 ? 10.719 0.941 -9.93 1 91.25 89 HIS A O 1
ATOM 733 N N . THR A 1 90 ? 12.281 2.076 -8.656 1 94.38 90 THR A N 1
ATOM 734 C CA . THR A 1 90 ? 11.289 3.047 -8.203 1 94.38 90 THR A CA 1
ATOM 735 C C . THR A 1 90 ? 11.094 4.148 -9.25 1 94.38 90 THR A C 1
ATOM 737 O O . THR A 1 90 ? 12.016 4.461 -10 1 94.38 90 THR A O 1
ATOM 740 N N . THR A 1 91 ? 9.891 4.707 -9.328 1 87.88 91 THR A N 1
ATOM 741 C CA . THR A 1 91 ? 9.562 5.758 -10.289 1 87.88 91 THR A CA 1
ATOM 742 C C . THR A 1 91 ? 8.938 6.957 -9.578 1 87.88 91 THR A C 1
ATOM 744 O O . THR A 1 91 ? 8.602 6.883 -8.398 1 87.88 91 THR A O 1
ATOM 747 N N . GLU A 1 92 ? 8.766 8.039 -10.289 1 83.5 92 GLU A N 1
ATOM 748 C CA . GLU A 1 92 ? 8.195 9.273 -9.75 1 83.5 92 GLU A CA 1
ATOM 749 C C . GLU A 1 92 ? 6.734 9.07 -9.352 1 83.5 92 GLU A C 1
ATOM 751 O O . GLU A 1 92 ? 6.25 9.695 -8.406 1 83.5 92 GLU A O 1
ATOM 756 N N . LYS A 1 93 ? 6.055 8.211 -10 1 81.31 93 LYS A N 1
ATOM 757 C CA . LYS A 1 93 ? 4.637 7.949 -9.75 1 81.31 93 LYS A CA 1
ATOM 758 C C . LYS A 1 93 ? 4.426 7.316 -8.383 1 81.31 93 LYS A C 1
ATOM 760 O O . LYS A 1 93 ? 3.299 7.262 -7.883 1 81.31 93 LYS A O 1
ATOM 765 N N . MET A 1 94 ? 5.523 6.883 -7.762 1 90.38 94 MET A N 1
ATOM 766 C CA . MET A 1 94 ? 5.422 6.152 -6.504 1 90.38 94 MET A CA 1
ATOM 767 C C . MET A 1 94 ? 5.648 7.086 -5.316 1 90.38 94 MET A C 1
ATOM 769 O O . MET A 1 94 ? 5.562 6.66 -4.164 1 90.38 94 MET A O 1
ATOM 773 N N . THR A 1 95 ? 5.906 8.297 -5.582 1 89.06 95 THR A N 1
ATOM 774 C CA . THR A 1 95 ? 6.273 9.219 -4.512 1 89.06 95 THR A CA 1
ATOM 775 C C . THR A 1 95 ? 5.031 9.805 -3.852 1 89.06 95 THR A C 1
ATOM 777 O O . THR A 1 95 ? 3.973 9.898 -4.477 1 89.06 95 THR A O 1
ATOM 780 N N . ASP A 1 96 ? 5.195 10.062 -2.562 1 86.5 96 ASP A N 1
ATOM 781 C CA . ASP A 1 96 ? 4.102 10.68 -1.818 1 86.5 96 ASP A CA 1
ATOM 782 C C . ASP A 1 96 ? 4.355 12.172 -1.603 1 86.5 96 ASP A C 1
ATOM 784 O O . ASP A 1 96 ? 5.168 12.773 -2.305 1 86.5 96 ASP A O 1
ATOM 788 N N . ARG A 1 97 ? 3.646 12.766 -0.685 1 76.5 97 ARG A N 1
ATOM 789 C CA . ARG A 1 97 ? 3.697 14.203 -0.443 1 76.5 97 ARG A CA 1
ATOM 790 C C . ARG A 1 97 ? 5.07 14.625 0.069 1 76.5 97 ARG A C 1
ATOM 792 O O . ARG A 1 97 ? 5.477 15.781 -0.096 1 76.5 97 ARG A O 1
ATOM 799 N N . SER A 1 98 ? 5.742 13.688 0.655 1 77.44 98 SER A N 1
ATOM 800 C CA . SER A 1 98 ? 7.082 13.984 1.144 1 77.44 98 SER A CA 1
ATOM 801 C C . SER A 1 98 ? 8.102 13.984 0.007 1 77.44 98 SER A C 1
ATOM 803 O O . SER A 1 98 ? 9.25 14.391 0.194 1 77.44 98 SER A O 1
ATOM 805 N N . GLY A 1 99 ? 7.699 13.516 -1.109 1 82.75 99 GLY A N 1
ATOM 806 C CA . GLY A 1 99 ? 8.594 13.422 -2.252 1 82.75 99 GLY A CA 1
ATOM 807 C C . GLY A 1 99 ? 9.383 12.133 -2.293 1 82.75 99 GLY A C 1
ATOM 808 O O . GLY A 1 99 ? 10.258 11.953 -3.146 1 82.75 99 GLY A O 1
ATOM 809 N N . MET A 1 100 ? 9.141 11.281 -1.384 1 92.12 100 MET A N 1
ATOM 810 C CA . MET A 1 100 ? 9.797 9.977 -1.301 1 92.12 100 MET A CA 1
ATOM 811 C C . MET A 1 100 ? 8.82 8.859 -1.656 1 92.12 100 MET A C 1
ATOM 813 O O . MET A 1 100 ? 7.605 9.062 -1.653 1 92.12 100 MET A O 1
ATOM 817 N N . VAL A 1 101 ? 9.383 7.75 -2.051 1 94.56 101 VAL A N 1
ATOM 818 C CA . VAL A 1 101 ? 8.523 6.609 -2.373 1 94.56 101 VAL A CA 1
ATOM 819 C C . VAL A 1 101 ? 7.684 6.234 -1.156 1 94.56 101 VAL A C 1
ATOM 821 O O . VAL A 1 101 ? 8.203 6.141 -0.041 1 94.56 101 VAL A O 1
ATOM 824 N N . SER A 1 102 ? 6.449 6.051 -1.432 1 95.81 102 SER A N 1
ATOM 825 C CA . SER A 1 102 ? 5.516 5.828 -0.336 1 95.81 102 SER A CA 1
ATOM 826 C C . SER A 1 102 ? 5.555 4.379 0.141 1 95.81 102 SER A C 1
ATOM 828 O O . SER A 1 102 ? 5.934 3.482 -0.614 1 95.81 102 SER A O 1
ATOM 830 N N . ALA A 1 103 ? 5.207 4.207 1.407 1 97.19 103 ALA A N 1
ATOM 831 C CA . ALA A 1 103 ? 5.25 2.883 2.021 1 97.19 103 ALA A CA 1
ATOM 832 C C . ALA A 1 103 ? 4.32 1.913 1.3 1 97.19 103 ALA A C 1
ATOM 834 O O . ALA A 1 103 ? 4.641 0.731 1.15 1 97.19 103 ALA A O 1
ATOM 835 N N . ASP A 1 104 ? 3.145 2.402 0.86 1 95.81 104 ASP A N 1
ATOM 836 C CA . ASP A 1 104 ? 2.17 1.519 0.228 1 95.81 104 ASP A CA 1
ATOM 837 C C . ASP A 1 104 ? 2.715 0.943 -1.076 1 95.81 104 ASP A C 1
ATOM 839 O O . ASP A 1 104 ? 2.424 -0.203 -1.426 1 95.81 104 ASP A O 1
ATOM 843 N N . ARG A 1 105 ? 3.547 1.705 -1.726 1 94.94 105 ARG A N 1
ATOM 844 C CA . ARG A 1 105 ? 4.129 1.218 -2.973 1 94.94 105 ARG A CA 1
ATOM 845 C C . ARG A 1 105 ? 5.156 0.122 -2.705 1 94.94 105 ARG A C 1
ATOM 847 O O . ARG A 1 105 ? 5.211 -0.874 -3.432 1 94.94 105 ARG A O 1
ATOM 854 N N . LEU A 1 106 ? 5.965 0.331 -1.716 1 97.56 106 LEU A N 1
ATOM 855 C CA . LEU A 1 106 ? 6.922 -0.706 -1.348 1 97.56 106 LEU A CA 1
ATOM 856 C C . LEU A 1 106 ? 6.203 -1.95 -0.835 1 97.56 106 LEU A C 1
ATOM 858 O O . LEU A 1 106 ? 6.633 -3.074 -1.106 1 97.56 106 LEU A O 1
ATOM 862 N N . TYR A 1 107 ? 5.145 -1.719 -0.132 1 97.81 107 TYR A N 1
ATOM 863 C CA . TYR A 1 107 ? 4.309 -2.832 0.305 1 97.81 107 TYR A CA 1
ATOM 864 C C . TYR A 1 107 ? 3.812 -3.643 -0.887 1 97.81 107 TYR A C 1
ATOM 866 O O . TYR A 1 107 ? 3.889 -4.875 -0.882 1 97.81 107 TYR A O 1
ATOM 874 N N . ALA A 1 108 ? 3.32 -2.943 -1.847 1 95.62 108 ALA A N 1
ATOM 875 C CA . ALA A 1 108 ? 2.785 -3.607 -3.033 1 95.62 108 ALA A CA 1
ATOM 876 C C . ALA A 1 108 ? 3.861 -4.438 -3.729 1 95.62 108 ALA A C 1
ATOM 878 O O . ALA A 1 108 ? 3.617 -5.578 -4.121 1 95.62 108 ALA A O 1
ATOM 879 N N . ALA A 1 109 ? 5.004 -3.85 -3.895 1 95.38 109 ALA A N 1
ATOM 880 C CA . ALA A 1 109 ? 6.109 -4.562 -4.531 1 95.38 109 ALA A CA 1
ATOM 881 C C . ALA A 1 109 ? 6.477 -5.816 -3.748 1 95.38 109 ALA A C 1
ATOM 883 O O . ALA A 1 109 ? 6.723 -6.875 -4.332 1 95.38 109 ALA A O 1
ATOM 884 N N . ALA A 1 110 ? 6.508 -5.641 -2.422 1 97.25 110 ALA A N 1
ATOM 885 C CA . ALA A 1 110 ? 6.812 -6.781 -1.563 1 97.25 110 ALA A CA 1
ATOM 886 C C . ALA A 1 110 ? 5.77 -7.883 -1.722 1 97.25 110 ALA A C 1
ATOM 888 O O . ALA A 1 110 ? 6.109 -9.062 -1.807 1 97.25 110 ALA A O 1
ATOM 889 N N . ALA A 1 111 ? 4.539 -7.488 -1.746 1 94.94 111 ALA A N 1
ATOM 890 C CA . ALA A 1 111 ? 3.455 -8.461 -1.886 1 94.94 111 ALA A CA 1
ATOM 891 C C . ALA A 1 111 ? 3.529 -9.172 -3.232 1 94.94 111 ALA A C 1
ATOM 893 O O . ALA A 1 111 ? 3.283 -10.383 -3.314 1 94.94 111 ALA A O 1
ATOM 894 N N . ASP A 1 112 ? 3.828 -8.414 -4.223 1 93 112 ASP A N 1
ATOM 895 C CA . ASP A 1 112 ? 3.979 -9.016 -5.547 1 93 112 ASP A CA 1
ATOM 896 C C . ASP A 1 112 ? 5.109 -10.039 -5.559 1 93 112 ASP A C 1
ATOM 898 O O . ASP A 1 112 ? 4.961 -11.133 -6.109 1 93 112 ASP A O 1
ATOM 902 N N . PHE A 1 113 ? 6.207 -9.688 -5.012 1 95.06 113 PHE A N 1
ATOM 903 C CA . PHE A 1 113 ? 7.34 -10.602 -4.938 1 95.06 113 PHE A CA 1
ATOM 904 C C . PHE A 1 113 ? 6.984 -11.844 -4.125 1 95.06 113 PHE A C 1
ATOM 906 O O . PHE A 1 113 ? 7.367 -12.953 -4.484 1 95.06 113 PHE A O 1
ATOM 913 N N . ALA A 1 114 ? 6.258 -11.648 -3.041 1 95.19 114 ALA A N 1
ATOM 914 C CA . ALA A 1 114 ? 5.805 -12.758 -2.215 1 95.19 114 ALA A CA 1
ATOM 915 C C . ALA A 1 114 ? 5 -13.766 -3.039 1 95.19 114 ALA A C 1
ATOM 917 O O . ALA A 1 114 ? 5.168 -14.977 -2.889 1 95.19 114 ALA A O 1
ATOM 918 N N . GLN A 1 115 ? 4.176 -13.297 -3.836 1 91.56 115 GLN A N 1
ATOM 919 C CA . GLN A 1 115 ? 3.379 -14.172 -4.688 1 91.56 115 GLN A CA 1
ATOM 920 C C . GLN A 1 115 ? 4.266 -14.984 -5.629 1 91.56 115 GLN A C 1
ATOM 922 O O . GLN A 1 115 ? 4.043 -16.188 -5.824 1 91.56 115 GLN A O 1
ATOM 927 N N . SER A 1 116 ? 5.223 -14.32 -6.188 1 89.5 116 SER A N 1
ATOM 928 C CA . SER A 1 116 ? 6.156 -15.008 -7.074 1 89.5 116 SER A CA 1
ATOM 929 C C . SER A 1 116 ? 6.922 -16.094 -6.336 1 89.5 116 SER A C 1
ATOM 931 O O . SER A 1 116 ? 7.086 -17.203 -6.852 1 89.5 116 SER A O 1
ATOM 933 N N . LEU A 1 117 ? 7.348 -15.781 -5.168 1 92.06 117 LEU A N 1
ATOM 934 C CA . LEU A 1 117 ? 8.086 -16.75 -4.352 1 92.06 117 LEU A CA 1
ATOM 935 C C . LEU A 1 117 ? 7.238 -17.984 -4.07 1 92.06 117 LEU A C 1
ATOM 937 O O . LEU A 1 117 ? 7.742 -19.109 -4.121 1 92.06 117 LEU A O 1
ATOM 941 N N . ALA A 1 118 ? 6.004 -17.734 -3.773 1 89.5 118 ALA A N 1
ATOM 942 C CA . ALA A 1 118 ? 5.113 -18.828 -3.383 1 89.5 118 ALA A CA 1
ATOM 943 C C . ALA A 1 118 ? 4.586 -19.562 -4.605 1 89.5 118 ALA A C 1
ATOM 945 O O . ALA A 1 118 ? 4.16 -20.719 -4.508 1 89.5 118 ALA A O 1
ATOM 946 N N . GLY A 1 119 ? 4.535 -18.875 -5.734 1 83 119 GLY A N 1
ATOM 947 C CA . GLY A 1 119 ? 3.986 -19.469 -6.949 1 83 119 GLY A CA 1
ATOM 948 C C . GLY A 1 119 ? 2.475 -19.594 -6.914 1 83 119 GLY A C 1
ATOM 949 O O . GLY A 1 119 ? 1.912 -20.516 -7.52 1 83 119 GLY A O 1
ATOM 950 N N . GLN A 1 120 ? 1.888 -18.844 -6.078 1 80.62 120 GLN A N 1
ATOM 951 C CA . GLN A 1 120 ? 0.436 -18.922 -5.945 1 80.62 120 GLN A CA 1
ATOM 952 C C . GLN A 1 120 ? -0.161 -17.531 -5.695 1 80.62 120 GLN A C 1
ATOM 954 O O . GLN A 1 120 ? 0.547 -16.609 -5.297 1 80.62 120 GLN A O 1
ATOM 959 N N . VAL A 1 121 ? -1.473 -17.469 -5.961 1 79.94 121 VAL A N 1
ATOM 960 C CA . VAL A 1 121 ? -2.203 -16.234 -5.707 1 79.94 121 VAL A CA 1
ATOM 961 C C . VAL A 1 121 ? -2.73 -16.219 -4.273 1 79.94 121 VAL A C 1
ATOM 963 O O . VAL A 1 121 ? -3.252 -17.234 -3.797 1 79.94 121 VAL A O 1
ATOM 966 N N . PHE A 1 122 ? -2.559 -15.125 -3.631 1 88.56 122 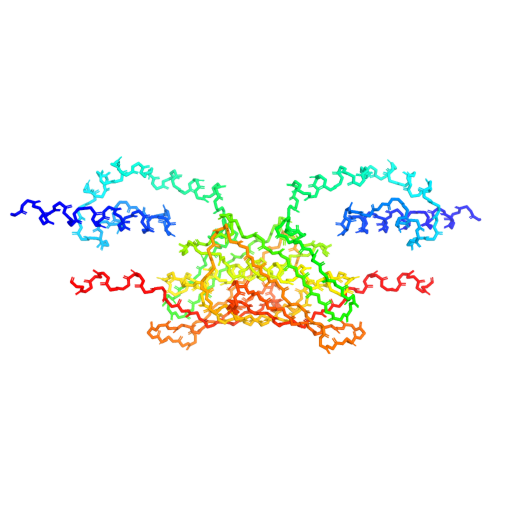PHE A N 1
ATOM 967 C CA . PHE A 1 122 ? -3.049 -14.984 -2.266 1 88.56 122 PHE A CA 1
ATOM 968 C C . PHE A 1 122 ? -4.379 -14.242 -2.244 1 88.56 122 PHE A C 1
ATOM 970 O O . PHE A 1 122 ? -4.648 -13.414 -3.119 1 88.56 122 PHE A O 1
ATOM 977 N N . THR A 1 123 ? -5.18 -14.617 -1.269 1 90.19 123 THR A N 1
ATOM 978 C CA . THR A 1 123 ? -6.301 -13.75 -0.93 1 90.19 123 THR A CA 1
ATOM 979 C C . THR A 1 123 ? -5.809 -12.438 -0.318 1 90.19 123 THR A C 1
ATOM 981 O O . THR A 1 123 ? -4.676 -12.367 0.167 1 90.19 123 THR A O 1
ATOM 984 N N . PRO A 1 124 ? -6.645 -11.453 -0.408 1 93.5 124 PRO A N 1
ATOM 985 C CA . PRO A 1 124 ? -6.203 -10.219 0.237 1 93.5 124 PRO A CA 1
ATOM 986 C C . PRO A 1 124 ? -6.094 -10.352 1.755 1 93.5 124 PRO A C 1
ATOM 988 O O . PRO A 1 124 ? -5.438 -9.531 2.404 1 93.5 124 PRO A O 1
ATOM 991 N N . VAL A 1 125 ? -6.785 -11.344 2.379 1 95.38 125 VAL A N 1
ATOM 992 C CA . VAL A 1 125 ? -6.734 -11.547 3.822 1 95.38 125 VAL A CA 1
ATOM 993 C C . VAL A 1 125 ? -5.312 -11.898 4.246 1 95.38 125 VAL A C 1
ATOM 995 O O . VAL A 1 125 ? -4.77 -12.922 3.822 1 95.38 125 VAL A O 1
ATOM 998 N N . GLN A 1 126 ? -4.781 -11.039 5.102 1 97.81 126 GLN A N 1
ATOM 999 C CA . GLN A 1 126 ? -3.385 -11.219 5.484 1 97.81 126 GLN A CA 1
ATOM 1000 C C . GLN A 1 126 ? -3.027 -10.352 6.688 1 97.81 126 GLN A C 1
ATOM 1002 O O . GLN A 1 126 ? -3.762 -9.422 7.027 1 97.81 126 GLN A O 1
ATOM 1007 N N . VAL A 1 127 ? -1.987 -10.727 7.352 1 98.38 127 VAL A N 1
ATOM 1008 C CA . VAL A 1 127 ? -1.301 -9.859 8.305 1 98.38 127 VAL A CA 1
ATOM 1009 C C . VAL A 1 127 ? 0.014 -9.367 7.707 1 98.38 127 VAL A C 1
ATOM 1011 O O . VAL A 1 127 ? 0.752 -10.141 7.094 1 98.38 127 VAL A O 1
ATOM 1014 N N . GLY A 1 128 ? 0.238 -8.117 7.75 1 98.69 128 GLY A N 1
ATOM 1015 C CA . GLY A 1 128 ? 1.475 -7.535 7.258 1 98.69 128 GLY A CA 1
ATOM 1016 C C . GLY A 1 128 ? 2.123 -6.59 8.25 1 98.69 128 GLY A C 1
ATOM 1017 O O . GLY A 1 128 ? 1.452 -5.734 8.836 1 98.69 128 GLY A O 1
ATOM 1018 N N . ASN A 1 129 ? 3.422 -6.762 8.445 1 98.69 129 ASN A N 1
ATOM 1019 C CA . ASN A 1 129 ? 4.242 -5.867 9.25 1 98.69 129 ASN A CA 1
ATOM 1020 C C . ASN A 1 129 ? 5.391 -5.273 8.438 1 98.69 129 ASN A C 1
ATOM 1022 O O . ASN A 1 129 ? 6.18 -6.008 7.844 1 98.69 129 ASN A O 1
ATOM 1026 N N . ILE A 1 130 ? 5.395 -3.928 8.414 1 98.62 130 ILE A N 1
ATOM 1027 C CA . ILE A 1 130 ? 6.477 -3.328 7.645 1 98.62 130 ILE A CA 1
ATOM 1028 C C . ILE A 1 130 ? 7.305 -2.412 8.539 1 98.62 130 ILE A C 1
ATOM 1030 O O . ILE A 1 130 ? 6.805 -1.891 9.539 1 98.62 130 ILE A O 1
ATOM 1034 N N . LYS A 1 131 ? 8.547 -2.32 8.18 1 98.75 131 LYS A N 1
ATOM 1035 C CA . LYS A 1 131 ? 9.453 -1.306 8.695 1 98.75 131 LYS A CA 1
ATOM 1036 C C . LYS A 1 131 ? 10.133 -0.542 7.562 1 98.75 131 LYS A C 1
ATOM 1038 O O . LYS A 1 131 ? 10.906 -1.116 6.797 1 98.75 131 LYS A O 1
ATOM 1043 N N . TYR A 1 132 ? 9.695 0.658 7.418 1 98.75 132 TYR A N 1
ATOM 1044 C CA . TYR A 1 132 ? 10.375 1.589 6.523 1 98.75 132 TYR A CA 1
ATOM 1045 C C . TYR A 1 132 ? 11.508 2.309 7.246 1 98.75 132 TYR A C 1
ATOM 1047 O O . TYR A 1 132 ? 11.258 3.189 8.078 1 98.75 132 TYR A O 1
ATOM 1055 N N . LYS A 1 133 ? 12.695 2.002 6.914 1 98.25 133 LYS A N 1
ATOM 1056 C CA . LYS A 1 133 ? 13.844 2.361 7.746 1 98.25 133 LYS A CA 1
ATOM 1057 C C . LYS A 1 133 ? 14.508 3.637 7.242 1 98.25 133 LYS A C 1
ATOM 1059 O O . LYS A 1 133 ? 14.977 4.457 8.031 1 98.25 133 LYS A O 1
ATOM 1064 N N . GLU A 1 134 ? 14.609 3.725 5.961 1 96.94 134 GLU A N 1
ATOM 1065 C CA . GLU A 1 134 ? 15.25 4.875 5.328 1 96.94 134 GLU A CA 1
ATOM 1066 C C . GLU A 1 134 ? 14.469 5.328 4.094 1 96.94 134 GLU A C 1
ATOM 1068 O O . GLU A 1 134 ? 14.008 4.5 3.311 1 96.94 134 GLU A O 1
ATOM 1073 N N . PRO A 1 135 ? 14.406 6.688 3.979 1 95.69 135 PRO A N 1
ATOM 1074 C CA . PRO A 1 135 ? 13.672 7.18 2.812 1 95.69 135 PRO A CA 1
ATOM 1075 C C . PRO A 1 135 ? 14.258 6.691 1.492 1 95.69 135 PRO A C 1
ATOM 1077 O O . PRO A 1 135 ? 15.484 6.613 1.35 1 95.69 135 PRO A O 1
ATOM 1080 N N . VAL A 1 136 ? 13.375 6.305 0.565 1 96.62 136 VAL A N 1
ATOM 1081 C CA . VAL A 1 136 ? 13.742 5.844 -0.768 1 96.62 136 VAL A CA 1
ATOM 1082 C C . VAL A 1 136 ? 13.32 6.875 -1.811 1 96.62 136 VAL A C 1
ATOM 1084 O O . VAL A 1 136 ? 12.18 7.34 -1.806 1 96.62 136 VAL A O 1
ATOM 1087 N N . GLY A 1 137 ? 14.25 7.262 -2.705 1 93 137 GLY A N 1
ATOM 1088 C CA . GLY A 1 137 ? 13.945 8.219 -3.754 1 93 137 GLY A CA 1
ATOM 1089 C C . GLY A 1 137 ? 13.352 7.578 -4.992 1 93 137 GLY A C 1
ATOM 1090 O O . GLY A 1 137 ? 13.289 6.352 -5.098 1 93 137 GLY A O 1
ATOM 1091 N N . SER A 1 138 ? 12.867 8.484 -5.887 1 88.94 138 SER A N 1
ATOM 1092 C CA . SER A 1 138 ? 12.445 8.023 -7.207 1 88.94 138 SER A CA 1
ATOM 1093 C C . SER A 1 138 ? 13.641 7.762 -8.109 1 88.94 138 SER A C 1
ATOM 1095 O O . SER A 1 138 ? 14.695 8.383 -7.953 1 88.94 138 SER A O 1
ATOM 1097 N N . GLY A 1 139 ? 13.461 6.762 -8.961 1 87.56 139 GLY A N 1
ATOM 1098 C CA . GLY A 1 139 ? 14.516 6.461 -9.922 1 87.56 139 GLY A CA 1
ATOM 1099 C C . GLY A 1 139 ? 15.633 5.613 -9.336 1 87.56 139 GLY A C 1
ATOM 1100 O O . GLY A 1 139 ? 16.719 5.539 -9.906 1 87.56 139 GLY A O 1
ATOM 1101 N N . GLU A 1 140 ? 15.336 5.027 -8.266 1 89.88 140 GLU A N 1
ATOM 1102 C CA . GLU A 1 140 ? 16.328 4.184 -7.625 1 89.88 140 GLU A CA 1
ATOM 1103 C C . GLU A 1 140 ? 16.094 2.707 -7.926 1 89.88 140 GLU A C 1
ATOM 1105 O O . GLU A 1 140 ? 14.969 2.312 -8.242 1 89.88 140 GLU A O 1
ATOM 1110 N N . GLN A 1 141 ? 17.219 1.977 -7.867 1 93.31 141 GLN A N 1
ATOM 1111 C CA . GLN A 1 141 ? 17.156 0.525 -7.996 1 93.31 141 GLN A CA 1
ATOM 1112 C C . GLN A 1 141 ? 17.375 -0.158 -6.648 1 93.31 141 GLN A C 1
ATOM 1114 O O . GLN A 1 141 ? 18.391 0.079 -5.992 1 93.31 141 GLN A O 1
ATOM 1119 N N . LEU A 1 142 ? 16.406 -0.976 -6.312 1 97.19 142 LEU A N 1
ATOM 1120 C CA . LEU A 1 142 ? 16.5 -1.708 -5.055 1 97.19 142 LEU A CA 1
ATOM 1121 C C . LEU A 1 142 ? 16.641 -3.205 -5.309 1 97.19 142 LEU A C 1
ATOM 1123 O O . LEU A 1 142 ? 16.047 -3.742 -6.246 1 97.19 142 LEU A O 1
ATOM 1127 N N . VAL A 1 143 ? 17.406 -3.816 -4.445 1 97.12 143 VAL A N 1
ATOM 1128 C CA . VAL A 1 143 ? 17.484 -5.273 -4.449 1 97.12 143 VAL A CA 1
ATOM 1129 C C . VAL A 1 143 ? 16.562 -5.848 -3.373 1 97.12 143 VAL A C 1
ATOM 1131 O O . VAL A 1 143 ? 16.609 -5.41 -2.219 1 97.12 143 VAL A O 1
ATOM 1134 N N . LEU A 1 144 ? 15.789 -6.766 -3.797 1 97.44 144 LEU A N 1
ATOM 1135 C CA . LEU A 1 144 ? 14.891 -7.441 -2.867 1 97.44 144 LEU A CA 1
ATOM 1136 C C . LEU A 1 144 ? 15.391 -8.844 -2.549 1 97.44 144 LEU A C 1
ATOM 1138 O O . LEU A 1 144 ? 15.812 -9.578 -3.447 1 97.44 144 LEU A O 1
ATOM 1142 N N . LYS A 1 145 ? 15.367 -9.125 -1.256 1 98.06 145 LYS A N 1
ATOM 1143 C CA . LYS A 1 145 ? 15.586 -10.492 -0.795 1 98.06 145 LYS A CA 1
ATOM 1144 C C . LYS A 1 145 ? 14.344 -11.047 -0.101 1 98.06 145 LYS A C 1
ATOM 1146 O O . LYS A 1 145 ? 13.789 -10.406 0.799 1 98.06 145 LYS A O 1
ATOM 1151 N N . GLY A 1 146 ? 13.93 -12.172 -0.61 1 98.19 146 GLY A N 1
ATOM 1152 C CA . GLY A 1 146 ? 12.734 -12.781 -0.043 1 98.19 146 GLY A CA 1
ATOM 1153 C C . GLY A 1 146 ? 12.969 -14.203 0.446 1 98.19 146 GLY A C 1
ATOM 1154 O O . GLY A 1 146 ? 13.805 -14.922 -0.102 1 98.19 146 GLY A O 1
ATOM 1155 N N . LYS A 1 147 ? 12.211 -14.547 1.481 1 97.75 147 LYS A N 1
ATOM 1156 C CA . LYS A 1 147 ? 12.25 -15.906 2.016 1 97.75 147 LYS A CA 1
ATOM 1157 C C . LYS A 1 147 ? 10.883 -16.328 2.553 1 97.75 147 LYS A C 1
ATOM 1159 O O . LYS A 1 147 ? 10.18 -15.523 3.178 1 97.75 147 LYS A O 1
ATOM 1164 N N . ILE A 1 148 ? 10.547 -17.531 2.266 1 95.88 148 ILE A N 1
ATOM 1165 C CA . ILE A 1 148 ? 9.383 -18.141 2.889 1 95.88 148 ILE A CA 1
ATOM 1166 C C . ILE A 1 148 ? 9.805 -18.922 4.125 1 95.88 148 ILE A C 1
ATOM 1168 O O . ILE A 1 148 ? 10.484 -19.953 4.016 1 95.88 148 ILE A O 1
ATOM 1172 N N . ALA A 1 149 ? 9.406 -18.469 5.262 1 90.81 149 ALA A N 1
ATOM 1173 C CA . ALA A 1 149 ? 9.859 -19.047 6.527 1 90.81 149 ALA A CA 1
ATOM 1174 C C . ALA A 1 149 ? 9.07 -20.312 6.867 1 90.81 149 ALA A C 1
ATOM 1176 O O . ALA A 1 149 ? 9.625 -21.266 7.406 1 90.81 149 ALA A O 1
ATOM 1177 N N . LEU A 1 150 ? 7.852 -20.25 6.734 1 82.69 150 LEU A N 1
ATOM 1178 C CA . LEU A 1 150 ? 6.988 -21.375 7.043 1 82.69 150 LEU A CA 1
ATOM 1179 C C . LEU A 1 150 ? 5.922 -21.562 5.969 1 82.69 150 LEU A C 1
ATOM 1181 O O . LEU A 1 150 ? 5.328 -20.578 5.508 1 82.69 150 LEU A O 1
ATOM 1185 N N . MET A 1 151 ? 5.824 -22.766 5.586 1 78.81 151 MET A N 1
ATOM 1186 C CA . MET A 1 151 ? 4.809 -23.125 4.602 1 78.81 151 MET A CA 1
ATOM 1187 C C . MET A 1 151 ? 3.746 -24.031 5.219 1 78.81 151 MET A C 1
ATOM 1189 O O . MET A 1 151 ? 3.992 -25.219 5.457 1 78.81 151 MET A O 1
ATOM 1193 N N . LYS A 1 152 ? 2.746 -23.359 5.609 1 81.19 152 LYS A N 1
ATOM 1194 C CA . LYS A 1 152 ? 1.584 -24.172 5.98 1 81.19 152 LYS A CA 1
ATOM 1195 C C . LYS A 1 152 ? 0.633 -24.344 4.801 1 81.19 152 LYS A C 1
ATOM 1197 O O . LYS A 1 152 ? 0.755 -23.641 3.791 1 81.19 152 LYS A O 1
ATOM 1202 N N . VAL A 1 153 ? -0.308 -25.266 4.891 1 78.69 153 VAL A N 1
ATOM 1203 C CA . VAL A 1 153 ? -1.199 -25.609 3.787 1 78.69 153 VAL A CA 1
ATOM 1204 C C . VAL A 1 153 ? -1.988 -24.359 3.365 1 78.69 153 VAL A C 1
ATOM 1206 O O . VAL A 1 153 ? -2.061 -24.047 2.176 1 78.69 153 VAL A O 1
ATOM 1209 N N . ASN A 1 154 ? -2.496 -23.562 4.305 1 87.25 154 ASN A N 1
ATOM 1210 C CA . ASN A 1 154 ? -3.402 -22.484 3.932 1 87.25 154 ASN A CA 1
ATOM 1211 C C . ASN A 1 154 ? -2.783 -21.125 4.203 1 87.25 154 ASN A C 1
ATOM 1213 O O . ASN A 1 154 ? -3.414 -20.094 3.959 1 87.25 154 ASN A O 1
ATOM 1217 N N . ARG A 1 155 ? -1.553 -21.188 4.781 1 92.88 155 ARG A N 1
ATOM 1218 C CA . ARG A 1 155 ? -0.93 -19.922 5.121 1 92.88 155 ARG A CA 1
ATOM 1219 C C . ARG A 1 155 ? 0.577 -19.969 4.891 1 92.88 155 ARG A C 1
ATOM 1221 O O . ARG A 1 155 ? 1.219 -20.984 5.16 1 92.88 155 ARG A O 1
ATOM 1228 N N . LYS A 1 156 ? 1.098 -18.906 4.434 1 94.81 156 LYS A N 1
ATOM 1229 C CA . LYS A 1 156 ? 2.541 -18.766 4.254 1 94.81 156 LYS A CA 1
ATOM 1230 C C . LYS A 1 156 ? 3.094 -17.594 5.066 1 94.81 156 LYS A C 1
ATOM 1232 O O . LYS A 1 156 ? 2.473 -16.531 5.137 1 94.81 156 LYS A O 1
ATOM 1237 N N . TYR A 1 157 ? 4.211 -17.859 5.68 1 97.38 157 TYR A N 1
ATOM 1238 C CA . TYR A 1 157 ? 4.98 -16.812 6.359 1 97.38 157 TYR A CA 1
ATOM 1239 C C . TYR A 1 157 ? 6.141 -16.344 5.496 1 97.38 157 TYR A C 1
ATOM 1241 O O . TYR A 1 157 ? 7.043 -17.125 5.18 1 97.38 157 TYR A O 1
ATOM 1249 N N . ILE A 1 158 ? 6.164 -15.102 5.152 1 98 158 ILE A N 1
ATOM 1250 C CA . ILE A 1 158 ? 7.094 -14.617 4.133 1 98 158 ILE A CA 1
ATOM 1251 C C . ILE A 1 158 ? 7.812 -13.375 4.641 1 98 158 ILE A C 1
ATOM 1253 O O . ILE A 1 158 ? 7.18 -12.453 5.16 1 98 158 ILE A O 1
ATOM 1257 N N . TYR A 1 159 ? 9.102 -13.359 4.484 1 98.56 159 TYR A N 1
ATOM 1258 C CA . TYR A 1 159 ? 9.938 -12.219 4.836 1 98.56 159 TYR A CA 1
ATOM 1259 C C . TYR A 1 159 ? 10.578 -11.609 3.598 1 98.56 159 TYR A C 1
ATOM 1261 O O . TYR A 1 159 ? 11.195 -12.32 2.797 1 98.56 159 TYR A O 1
ATOM 1269 N N . ILE A 1 160 ? 10.43 -10.297 3.387 1 98.62 160 ILE A N 1
ATOM 1270 C CA . ILE A 1 160 ? 11.016 -9.594 2.25 1 98.62 160 ILE A CA 1
ATOM 1271 C C . ILE A 1 160 ? 11.781 -8.367 2.74 1 98.62 160 ILE A C 1
ATOM 1273 O O . ILE A 1 160 ? 11.25 -7.574 3.52 1 98.62 160 ILE A O 1
ATOM 1277 N N . SER A 1 161 ? 12.984 -8.227 2.227 1 98.75 161 SER A N 1
ATOM 1278 C CA . SER A 1 161 ? 13.805 -7.07 2.555 1 98.75 161 SER A CA 1
ATOM 1279 C C . SER A 1 161 ? 14.266 -6.344 1.294 1 98.75 161 SER A C 1
ATOM 1281 O O . SER A 1 161 ? 14.617 -6.98 0.299 1 98.75 161 SER A O 1
ATOM 1283 N N . PHE A 1 162 ? 14.188 -5.047 1.333 1 98.56 162 PHE A N 1
ATOM 1284 C CA . PHE A 1 162 ? 14.672 -4.176 0.268 1 98.56 162 PHE A CA 1
ATOM 1285 C C . PHE A 1 162 ? 16.016 -3.572 0.631 1 98.56 162 PHE A C 1
ATOM 1287 O O . PHE A 1 162 ? 16.188 -3.035 1.727 1 98.56 162 PHE A O 1
ATOM 1294 N N . PHE A 1 163 ? 16.906 -3.572 -0.302 1 98.06 163 PHE A N 1
ATOM 1295 C CA . PHE A 1 163 ? 18.25 -3.033 -0.062 1 98.06 163 PHE A CA 1
ATOM 1296 C C . PHE A 1 163 ? 18.594 -1.963 -1.091 1 98.06 163 PHE A C 1
ATOM 1298 O O . PHE A 1 163 ? 18.328 -2.131 -2.283 1 98.06 163 PHE A O 1
ATOM 1305 N N . LYS A 1 164 ? 18.984 -0.879 -0.69 1 96.31 164 LYS A N 1
ATOM 1306 C CA . LYS A 1 164 ? 19.719 0.098 -1.49 1 96.31 164 LYS A CA 1
ATOM 1307 C C . LYS A 1 164 ? 21.219 -0.028 -1.27 1 96.31 164 LYS A C 1
ATOM 1309 O O . LYS A 1 164 ? 21.734 0.337 -0.208 1 96.31 164 LYS A O 1
ATOM 1314 N N . ARG A 1 165 ? 21.812 -0.61 -2.264 1 89.94 165 ARG A N 1
ATOM 1315 C CA . ARG A 1 165 ? 23.188 -1.042 -2.047 1 89.94 165 ARG A CA 1
ATOM 1316 C C . ARG A 1 165 ? 23.297 -1.987 -0.854 1 89.94 165 ARG A C 1
ATOM 1318 O O . ARG A 1 165 ? 22.594 -3.006 -0.805 1 89.94 165 ARG A O 1
ATOM 1325 N N . ALA A 1 166 ? 23.984 -1.652 0.172 1 91.5 166 ALA A N 1
ATOM 1326 C CA . ALA A 1 166 ? 24.188 -2.576 1.283 1 91.5 166 ALA A CA 1
ATOM 1327 C C . ALA A 1 166 ? 23.234 -2.264 2.439 1 91.5 166 ALA A C 1
ATOM 1329 O O . ALA A 1 166 ? 23.125 -3.047 3.387 1 91.5 166 ALA A O 1
ATOM 1330 N N . ALA A 1 167 ? 22.438 -1.253 2.314 1 96.06 167 ALA A N 1
ATOM 1331 C CA . ALA A 1 167 ? 21.578 -0.818 3.412 1 96.06 167 ALA A CA 1
ATOM 1332 C C . ALA A 1 167 ? 20.172 -1.359 3.246 1 96.06 167 ALA A C 1
ATOM 1334 O O . ALA A 1 167 ? 19.562 -1.218 2.182 1 96.06 167 ALA A O 1
ATOM 1335 N N . GLU A 1 168 ? 19.734 -2.029 4.289 1 98.56 168 GLU A N 1
ATOM 1336 C CA . GLU A 1 168 ? 18.328 -2.393 4.301 1 98.56 168 GLU A CA 1
ATOM 1337 C C . GLU A 1 168 ? 17.438 -1.167 4.523 1 98.56 168 GLU A C 1
ATOM 1339 O O . GLU A 1 168 ? 17.5 -0.542 5.586 1 98.56 168 GLU A O 1
ATOM 1344 N N . VAL A 1 169 ? 16.609 -0.857 3.568 1 98.69 169 VAL A N 1
ATOM 1345 C CA . VAL A 1 169 ? 15.867 0.396 3.654 1 98.69 169 VAL A CA 1
ATOM 1346 C C . VAL A 1 169 ? 14.406 0.109 3.98 1 98.69 169 VAL A C 1
ATOM 1348 O O . VAL A 1 169 ? 13.672 0.998 4.426 1 98.69 169 VAL A O 1
ATOM 1351 N N . PHE A 1 170 ? 13.93 -1.068 3.717 1 98.75 170 PHE A N 1
ATOM 1352 C CA . PHE A 1 170 ? 12.539 -1.475 3.93 1 98.75 170 PHE A CA 1
ATOM 1353 C C . PHE A 1 170 ? 12.453 -2.977 4.168 1 98.75 170 PHE A C 1
ATOM 1355 O O . PHE A 1 170 ? 13.156 -3.758 3.523 1 98.75 170 PHE A O 1
ATOM 1362 N N . ARG A 1 171 ? 11.562 -3.328 5.094 1 98.81 171 ARG A N 1
ATOM 1363 C CA . ARG A 1 171 ? 11.328 -4.738 5.391 1 98.81 171 ARG A CA 1
ATOM 1364 C C . ARG A 1 171 ? 9.836 -5.016 5.582 1 98.81 171 ARG A C 1
ATOM 1366 O O . ARG A 1 171 ? 9.125 -4.211 6.176 1 98.81 171 ARG A O 1
ATOM 1373 N N . ALA A 1 172 ? 9.422 -6.16 5.109 1 98.69 172 ALA A N 1
ATOM 1374 C CA . ALA A 1 172 ? 8.039 -6.598 5.273 1 98.69 172 ALA A CA 1
ATOM 1375 C C . ALA A 1 172 ? 7.977 -8.055 5.723 1 98.69 172 ALA A C 1
ATOM 1377 O O . ALA A 1 172 ? 8.734 -8.891 5.238 1 98.69 172 ALA A O 1
ATOM 1378 N N . LYS A 1 173 ? 7.148 -8.297 6.672 1 98.44 173 LYS A N 1
ATOM 1379 C CA . LYS A 1 173 ? 6.789 -9.648 7.102 1 98.44 173 LYS A CA 1
ATOM 1380 C C . LYS A 1 173 ? 5.301 -9.914 6.891 1 98.44 173 LYS A C 1
ATOM 1382 O O . LYS A 1 173 ? 4.457 -9.133 7.336 1 98.44 173 LYS A O 1
ATOM 1387 N N . PHE A 1 174 ? 5.004 -11.023 6.215 1 98.25 174 PHE A N 1
ATOM 1388 C CA . PHE A 1 174 ? 3.613 -11.297 5.863 1 98.25 174 PHE A CA 1
ATOM 1389 C C . PHE A 1 174 ? 3.178 -12.648 6.41 1 98.25 174 PHE A C 1
ATOM 1391 O O . PHE A 1 174 ? 3.955 -13.609 6.41 1 98.25 174 PHE A O 1
ATOM 1398 N N . ILE A 1 175 ? 2.002 -12.727 6.863 1 97.69 175 ILE A N 1
ATOM 1399 C CA . ILE A 1 175 ? 1.221 -13.953 6.945 1 97.69 175 ILE A CA 1
ATOM 1400 C C . ILE A 1 175 ? 0.087 -13.914 5.926 1 97.69 175 ILE A C 1
ATOM 1402 O O . ILE A 1 175 ? -0.872 -13.156 6.082 1 97.69 175 ILE A O 1
ATOM 1406 N N . MET A 1 176 ? 0.233 -14.734 4.902 1 95.44 176 MET A N 1
ATOM 1407 C CA . MET A 1 176 ? -0.71 -14.633 3.793 1 95.44 176 MET A CA 1
ATOM 1408 C C . MET A 1 176 ? -1.49 -15.93 3.623 1 95.44 176 MET A C 1
ATOM 1410 O O . MET A 1 176 ? -0.933 -17.016 3.777 1 95.44 176 MET A O 1
ATOM 1414 N N . GLU A 1 177 ? -2.697 -15.781 3.289 1 92.19 177 GLU A N 1
ATOM 1415 C CA . GLU A 1 177 ? -3.586 -16.922 3.098 1 92.19 177 GLU A CA 1
ATOM 1416 C C . GLU A 1 177 ? -3.732 -17.266 1.617 1 92.19 177 GLU A C 1
ATOM 1418 O O . GLU A 1 177 ? -3.91 -16.375 0.784 1 92.19 177 GLU A O 1
ATOM 1423 N N . VAL A 1 178 ? -3.711 -18.578 1.348 1 85.94 178 VAL A N 1
ATOM 1424 C CA . VAL A 1 178 ? -3.809 -19.062 -0.028 1 85.94 178 VAL A CA 1
ATOM 1425 C C . VAL A 1 178 ? -5.27 -19.047 -0.476 1 85.94 178 VAL A C 1
ATOM 1427 O O . VAL A 1 178 ? -6.16 -19.422 0.286 1 85.94 178 VAL A O 1
ATOM 1430 N N . SER A 1 179 ? -5.48 -18.5 -1.615 1 78.56 179 SER A N 1
ATOM 1431 C CA . SER A 1 179 ? -6.832 -18.469 -2.158 1 78.56 179 SER A CA 1
ATOM 1432 C C . SER A 1 179 ? -7.352 -19.875 -2.445 1 78.56 179 SER A C 1
ATOM 1434 O O . SER A 1 179 ? -6.617 -20.719 -2.965 1 78.56 179 SER A O 1
ATOM 1436 N N . LYS A 1 180 ? -8.531 -20.391 -1.765 1 61.59 180 LYS A N 1
ATOM 1437 C CA . LYS A 1 180 ? -9.133 -21.703 -1.961 1 61.59 180 LYS A CA 1
ATOM 1438 C C . LYS A 1 180 ? -9.57 -21.891 -3.41 1 61.59 180 LYS A C 1
ATOM 1440 O O . LYS A 1 180 ? -9.742 -23.031 -3.863 1 61.59 180 LYS A O 1
ATOM 1445 N N . THR A 1 181 ? -9.93 -21.031 -4.105 1 49.31 181 THR A N 1
ATOM 1446 C CA . THR A 1 181 ? -10.469 -21.328 -5.426 1 49.31 181 THR A CA 1
ATOM 1447 C C . THR A 1 181 ? -9.469 -22.109 -6.266 1 49.31 181 THR A C 1
ATOM 1449 O O . THR A 1 181 ? -9.836 -22.75 -7.254 1 49.31 181 THR A O 1
ATOM 1452 N N . GLY A 1 182 ? -8.242 -22.141 -6.066 1 38.75 182 GLY A N 1
ATOM 1453 C CA . GLY A 1 182 ? -7.438 -22.984 -6.934 1 38.75 182 GLY A CA 1
ATOM 1454 C C . GLY A 1 182 ? -7.492 -24.453 -6.555 1 38.75 182 GLY A C 1
ATOM 1455 O O . GLY A 1 182 ? -7.23 -25.328 -7.383 1 38.75 182 GLY A O 1
ATOM 1456 N N . GLY A 1 183 ? -7.395 -24.906 -5.266 1 34.09 183 GLY A N 1
ATOM 1457 C CA . GLY A 1 183 ? -7.16 -26.328 -5.012 1 34.09 183 GLY A CA 1
ATOM 1458 C C . GLY A 1 183 ? -8.375 -27.188 -5.289 1 34.09 183 GLY A C 1
ATOM 1459 O O . GLY A 1 183 ? -8.234 -28.359 -5.648 1 34.09 183 GLY A O 1
ATOM 1460 N N . GLU A 1 184 ? -9.602 -26.859 -4.77 1 33.56 184 GLU A N 1
ATOM 1461 C CA . GLU A 1 184 ? -10.562 -27.953 -4.828 1 33.56 184 GLU A CA 1
ATOM 1462 C C . GLU A 1 184 ? -11.031 -28.203 -6.258 1 33.56 184 GLU A C 1
ATOM 1464 O O . GLU A 1 184 ? -11.797 -29.125 -6.516 1 33.56 184 GLU A O 1
ATOM 1469 N N . ALA A 1 185 ? -11.008 -27.344 -7.18 1 34.72 185 ALA A N 1
ATOM 1470 C CA . ALA A 1 185 ? -11.656 -27.859 -8.383 1 34.72 185 ALA A CA 1
ATOM 1471 C C . ALA A 1 185 ? -10.891 -29.047 -8.945 1 34.72 185 ALA A C 1
ATOM 1473 O O . ALA A 1 185 ? -11.312 -29.656 -9.945 1 34.72 185 ALA A O 1
ATOM 1474 N N . LEU A 1 186 ? -9.586 -29.109 -8.57 1 28.12 186 LEU A N 1
ATOM 1475 C CA . LEU A 1 186 ? -9.086 -30.25 -9.344 1 28.12 186 LEU A CA 1
ATOM 1476 C C . LEU A 1 186 ? -9.492 -31.562 -8.688 1 28.12 186 LEU A C 1
ATOM 1478 O O . LEU A 1 186 ? -9.422 -32.625 -9.312 1 28.12 186 LEU A O 1
ATOM 1482 N N . HIS A 1 187 ? -9.516 -31.734 -7.297 1 27.56 187 HIS A N 1
ATOM 1483 C CA . HIS A 1 187 ? -9.719 -33.125 -6.934 1 27.56 187 HIS A CA 1
ATOM 1484 C C . HIS A 1 187 ? -11.195 -33.5 -6.938 1 27.56 187 HIS A C 1
ATOM 1486 O O . HIS A 1 187 ? -11.57 -34.625 -6.574 1 27.56 187 HIS A O 1
ATOM 1492 N N . GLY A 1 188 ? -12.133 -32.656 -7.258 1 21.27 188 GLY A N 1
ATOM 1493 C CA . GLY A 1 188 ? -13.336 -33.438 -7.41 1 21.27 188 GLY A CA 1
ATOM 1494 C C . GLY A 1 188 ? -13.43 -34.125 -8.766 1 21.27 188 GLY A C 1
ATOM 1495 O O . GLY A 1 188 ? -12.805 -33.688 -9.734 1 21.27 188 GLY A O 1
ATOM 1496 N N . MET B 1 1 ? 21.969 46.031 3.072 1 43.47 1 MET B N 1
ATOM 1497 C CA . MET B 1 1 ? 20.562 45.844 3.424 1 43.47 1 MET B CA 1
ATOM 1498 C C . MET B 1 1 ? 19.844 45.062 2.354 1 43.47 1 MET B C 1
ATOM 1500 O O . MET B 1 1 ? 18.906 44.312 2.656 1 43.47 1 MET B O 1
ATOM 1504 N N . ASN B 1 2 ? 20.281 45.094 1.118 1 56.22 2 ASN B N 1
ATOM 1505 C CA . ASN B 1 2 ? 19.594 44.625 -0.087 1 56.22 2 ASN B CA 1
ATOM 1506 C C . ASN B 1 2 ? 19.812 43.125 -0.328 1 56.22 2 ASN B C 1
ATOM 1508 O O . ASN B 1 2 ? 18.906 42.438 -0.775 1 56.22 2 ASN B O 1
ATOM 1512 N N . ARG B 1 3 ? 20.938 42.688 0.118 1 53.75 3 ARG B N 1
ATOM 1513 C CA . ARG B 1 3 ? 21.297 41.281 -0.144 1 53.75 3 ARG B CA 1
ATOM 1514 C C . ARG B 1 3 ? 20.547 40.344 0.79 1 53.75 3 ARG B C 1
ATOM 1516 O O . ARG B 1 3 ? 20.156 39.25 0.39 1 53.75 3 ARG B O 1
ATOM 1523 N N . LYS B 1 4 ? 20.422 40.75 1.981 1 58.03 4 LYS B N 1
ATOM 1524 C CA . LYS B 1 4 ? 19.734 39.938 2.98 1 58.03 4 LYS B CA 1
ATOM 1525 C C . LYS B 1 4 ? 18.266 39.75 2.605 1 58.03 4 LYS B C 1
ATOM 1527 O O . LYS B 1 4 ? 17.734 38.625 2.736 1 58.03 4 LYS B O 1
ATOM 1532 N N . HIS B 1 5 ? 17.734 40.781 2.088 1 65.06 5 HIS B N 1
ATOM 1533 C CA . HIS B 1 5 ? 16.328 40.719 1.704 1 65.06 5 HIS B CA 1
ATOM 1534 C C . HIS B 1 5 ? 16.125 39.781 0.508 1 65.06 5 HIS B C 1
ATOM 1536 O O . HIS B 1 5 ? 15.117 39.062 0.425 1 65.06 5 HIS B O 1
ATOM 1542 N N . LYS B 1 6 ? 17.203 39.844 -0.389 1 64.94 6 LYS B N 1
ATOM 1543 C CA . LYS B 1 6 ? 17.156 39 -1.566 1 64.94 6 LYS B CA 1
ATOM 1544 C C . LYS B 1 6 ? 17.234 37.531 -1.174 1 64.94 6 LYS B C 1
ATOM 1546 O O . LYS B 1 6 ? 16.5 36.688 -1.718 1 64.94 6 LYS B O 1
ATOM 1551 N N . TRP B 1 7 ? 18.078 37.25 -0.282 1 65.75 7 TRP B N 1
ATOM 1552 C CA . TRP B 1 7 ? 18.266 35.875 0.191 1 65.75 7 TRP B CA 1
ATOM 1553 C C . TRP B 1 7 ? 17 35.375 0.862 1 65.75 7 TRP B C 1
ATOM 1555 O O . TRP B 1 7 ? 16.578 34.25 0.619 1 65.75 7 TRP B O 1
ATOM 1565 N N . GLU B 1 8 ? 16.359 36.219 1.669 1 73.69 8 GLU B N 1
ATOM 1566 C CA . GLU B 1 8 ? 15.133 35.844 2.373 1 73.69 8 GLU B CA 1
ATOM 1567 C C . GLU B 1 8 ? 14.008 35.5 1.392 1 73.69 8 GLU B C 1
ATOM 1569 O O . GLU B 1 8 ? 13.25 34.562 1.603 1 73.69 8 GLU B O 1
ATOM 1574 N N . LYS B 1 9 ? 13.984 36.375 0.303 1 79.81 9 LYS B N 1
ATOM 1575 C CA . LYS B 1 9 ? 12.961 36.156 -0.721 1 79.81 9 LYS B CA 1
ATOM 1576 C C . LYS B 1 9 ? 13.188 34.812 -1.445 1 79.81 9 LYS B C 1
ATOM 1578 O O . LYS B 1 9 ? 12.242 34.062 -1.699 1 79.81 9 LYS B O 1
ATOM 1583 N N . GLU B 1 10 ? 14.43 34.531 -1.769 1 80.75 10 GLU B N 1
ATOM 1584 C CA . GLU B 1 10 ? 14.758 33.312 -2.469 1 80.75 10 GLU B CA 1
ATOM 1585 C C . GLU B 1 10 ? 14.492 32.094 -1.59 1 80.75 10 GLU B C 1
ATOM 1587 O O . GLU B 1 10 ? 13.984 31.062 -2.068 1 80.75 10 GLU B O 1
ATOM 1592 N N . GLU B 1 11 ? 14.797 32.188 -0.408 1 79.62 11 GLU B N 1
ATOM 1593 C CA . GLU B 1 11 ? 14.523 31.109 0.535 1 79.62 11 GLU B CA 1
ATOM 1594 C C . GLU B 1 11 ? 13.023 30.859 0.678 1 79.62 11 GLU B C 1
ATOM 1596 O O . GLU B 1 11 ? 12.578 29.719 0.754 1 79.62 11 GLU B O 1
ATOM 1601 N N . ARG B 1 12 ? 12.297 32.062 0.708 1 83.62 12 ARG B N 1
ATOM 1602 C CA . ARG B 1 12 ? 10.844 31.953 0.793 1 83.62 12 ARG B CA 1
ATOM 1603 C C . ARG B 1 12 ? 10.273 31.281 -0.451 1 83.62 12 ARG B C 1
ATOM 1605 O O . ARG B 1 12 ? 9.391 30.422 -0.351 1 83.62 12 ARG B O 1
ATOM 1612 N N . ARG B 1 13 ? 10.773 31.594 -1.572 1 81.5 13 ARG B N 1
ATOM 1613 C CA . ARG B 1 13 ? 10.297 31.016 -2.83 1 81.5 13 ARG B CA 1
ATOM 1614 C C . ARG B 1 13 ? 10.562 29.516 -2.893 1 81.5 13 ARG B C 1
ATOM 1616 O O . ARG B 1 13 ? 9.711 28.75 -3.344 1 81.5 13 ARG B O 1
ATOM 1623 N N . GLU B 1 14 ? 11.625 29.156 -2.42 1 78.56 14 GLU B N 1
ATOM 1624 C CA . GLU B 1 14 ? 11.938 27.719 -2.35 1 78.56 14 GLU B CA 1
ATOM 1625 C C . GLU B 1 14 ? 11.016 27 -1.374 1 78.56 14 GLU B C 1
ATOM 1627 O O . GLU B 1 14 ? 10.531 25.906 -1.665 1 78.56 14 GLU B O 1
ATOM 1632 N N . ALA B 1 15 ? 10.844 27.688 -0.294 1 77.81 15 ALA B N 1
ATOM 1633 C CA . ALA B 1 15 ? 9.969 27.109 0.721 1 77.81 15 ALA B CA 1
ATOM 1634 C C . ALA B 1 15 ? 8.539 26.984 0.211 1 77.81 15 ALA B C 1
ATOM 1636 O O . ALA B 1 15 ? 7.863 25.984 0.462 1 77.81 15 ALA B O 1
ATOM 1637 N N . ILE B 1 16 ? 8.055 27.984 -0.515 1 80.25 16 ILE B N 1
ATOM 1638 C CA . ILE B 1 16 ? 6.715 27.984 -1.087 1 80.25 16 ILE B CA 1
ATOM 1639 C C . ILE B 1 16 ? 6.559 26.812 -2.043 1 80.25 16 ILE B C 1
ATOM 1641 O O . ILE B 1 16 ? 5.551 26.094 -1.998 1 80.25 16 ILE B O 1
ATOM 1645 N N . THR B 1 17 ? 7.516 26.578 -2.859 1 77.25 17 THR B N 1
ATOM 1646 C CA . THR B 1 17 ? 7.5 25.484 -3.811 1 77.25 17 THR B CA 1
ATOM 1647 C C . THR B 1 17 ? 7.371 24.141 -3.082 1 77.25 17 THR B C 1
ATOM 1649 O O . THR B 1 17 ? 6.57 23.297 -3.479 1 77.25 17 THR B O 1
ATOM 1652 N N . ASP B 1 18 ? 8.047 24.078 -2.023 1 66.75 18 ASP B N 1
ATOM 1653 C CA . ASP B 1 18 ? 8.031 22.844 -1.248 1 66.75 18 ASP B CA 1
ATOM 1654 C C . ASP B 1 18 ? 6.68 22.625 -0.581 1 66.75 18 ASP B C 1
ATOM 1656 O O . ASP B 1 18 ? 6.148 21.516 -0.59 1 66.75 18 ASP B O 1
ATOM 1660 N N . VAL B 1 19 ? 6.16 23.719 -0.042 1 68.62 19 VAL B N 1
ATOM 1661 C CA . VAL B 1 19 ? 4.895 23.641 0.684 1 68.62 19 VAL B CA 1
ATOM 1662 C C . VAL B 1 19 ? 3.762 23.312 -0.286 1 68.62 19 VAL B C 1
ATOM 1664 O O . VAL B 1 19 ? 2.906 22.484 0.012 1 68.62 19 VAL B O 1
ATOM 1667 N N . ILE B 1 20 ? 3.799 23.938 -1.455 1 72.06 20 ILE B N 1
ATOM 1668 C CA . ILE B 1 20 ? 2.732 23.734 -2.43 1 72.06 20 ILE B CA 1
ATOM 1669 C C . ILE B 1 20 ? 2.83 22.328 -3.018 1 72.06 20 ILE B C 1
ATOM 1671 O O . ILE B 1 20 ? 1.81 21.688 -3.285 1 72.06 20 ILE B O 1
ATOM 1675 N N . ARG B 1 21 ? 3.977 21.906 -3.17 1 64.31 21 ARG B N 1
ATOM 1676 C CA . ARG B 1 21 ? 4.191 20.547 -3.645 1 64.31 21 ARG B CA 1
ATOM 1677 C C . ARG B 1 21 ? 3.57 19.531 -2.691 1 64.31 21 ARG B C 1
ATOM 1679 O O . ARG B 1 21 ? 3.014 18.516 -3.127 1 64.31 21 ARG B O 1
ATOM 1686 N N . GLN B 1 22 ? 3.594 19.922 -1.466 1 57.47 22 GLN B N 1
ATOM 1687 C CA . GLN B 1 22 ? 3.064 19.047 -0.429 1 57.47 22 GLN B CA 1
ATOM 1688 C C . GLN B 1 22 ? 1.547 19.172 -0.319 1 57.47 22 GLN B C 1
ATOM 1690 O O . GLN B 1 22 ? 0.855 18.203 -0.026 1 57.47 22 GLN B O 1
ATOM 1695 N N . ASN B 1 23 ? 1.089 20.344 -0.488 1 58.91 23 ASN B N 1
ATOM 1696 C CA . ASN B 1 23 ? -0.338 20.641 -0.403 1 58.91 23 ASN B CA 1
ATOM 1697 C C . ASN B 1 23 ? -0.768 21.641 -1.466 1 58.91 23 ASN B C 1
ATOM 1699 O O . ASN B 1 23 ? -0.754 22.844 -1.226 1 58.91 23 ASN B O 1
ATOM 1703 N N . PRO B 1 24 ? -1.108 21.016 -2.574 1 62.66 24 PRO B N 1
ATOM 1704 C CA . PRO B 1 24 ? -1.482 21.891 -3.682 1 62.66 24 PRO B CA 1
ATOM 1705 C C . PRO B 1 24 ? -2.773 22.672 -3.412 1 62.66 24 PRO B C 1
ATOM 1707 O O . PRO B 1 24 ? -3.117 23.578 -4.164 1 62.66 24 PRO B O 1
ATOM 1710 N N . CYS B 1 25 ? -3.389 22.406 -2.309 1 60.97 25 CYS B N 1
ATOM 1711 C CA . CYS B 1 25 ? -4.676 23.031 -2.02 1 60.97 25 CYS B CA 1
ATOM 1712 C C . CYS B 1 25 ? -4.5 24.312 -1.217 1 60.97 25 CYS B C 1
ATOM 1714 O O . CYS B 1 25 ? -5.477 24.984 -0.876 1 60.97 25 CYS B O 1
ATOM 1716 N N . LEU B 1 26 ? -3.314 24.656 -0.965 1 69.12 26 LEU B N 1
ATOM 1717 C CA . LEU B 1 26 ? -3.09 25.859 -0.172 1 69.12 26 LEU B CA 1
ATOM 1718 C C . LEU B 1 26 ? -3.357 27.125 -1 1 69.12 26 LEU B C 1
ATOM 1720 O O . LEU B 1 26 ? -2.898 27.219 -2.139 1 69.12 26 LEU B O 1
ATOM 1724 N N . THR B 1 27 ? -4.184 28.016 -0.411 1 75.25 27 THR B N 1
ATOM 1725 C CA . THR B 1 27 ? -4.48 29.281 -1.057 1 75.25 27 THR B CA 1
ATOM 1726 C C . THR B 1 27 ? -3.375 30.297 -0.783 1 75.25 27 THR B C 1
ATOM 1728 O O . THR B 1 27 ? -2.518 30.078 0.075 1 75.25 27 THR B O 1
ATOM 1731 N N . ASP B 1 28 ? -3.41 31.391 -1.531 1 82.19 28 ASP B N 1
ATOM 1732 C CA . ASP B 1 28 ? -2.469 32.469 -1.28 1 82.19 28 ASP B CA 1
ATOM 1733 C C . ASP B 1 28 ? -2.621 33 0.139 1 82.19 28 ASP B C 1
ATOM 1735 O O . ASP B 1 28 ? -1.636 33.406 0.774 1 82.19 28 ASP B O 1
ATOM 1739 N N . GLU B 1 29 ? -3.816 32.969 0.69 1 81.56 29 GLU B N 1
ATOM 1740 C CA . GLU B 1 29 ? -4.07 33.438 2.053 1 81.56 29 GLU B CA 1
ATOM 1741 C C . GLU B 1 29 ? -3.447 32.5 3.08 1 81.56 29 GLU B C 1
ATOM 1743 O O . GLU B 1 29 ? -2.855 32.938 4.062 1 81.56 29 GLU B O 1
ATOM 1748 N N . ASP B 1 30 ? -3.539 31.234 2.785 1 78.06 30 ASP B N 1
ATOM 1749 C CA . ASP B 1 30 ? -2.938 30.234 3.656 1 78.06 30 ASP B CA 1
ATOM 1750 C C . ASP B 1 30 ? -1.421 30.391 3.719 1 78.06 30 ASP B C 1
ATOM 1752 O O . ASP B 1 30 ? -0.832 30.359 4.801 1 78.06 30 ASP B O 1
ATOM 1756 N N . LEU B 1 31 ? -0.846 30.516 2.598 1 82.5 31 LEU B N 1
ATOM 1757 C CA . LEU B 1 31 ? 0.601 30.656 2.48 1 82.5 31 LEU B CA 1
ATOM 1758 C C . LEU B 1 3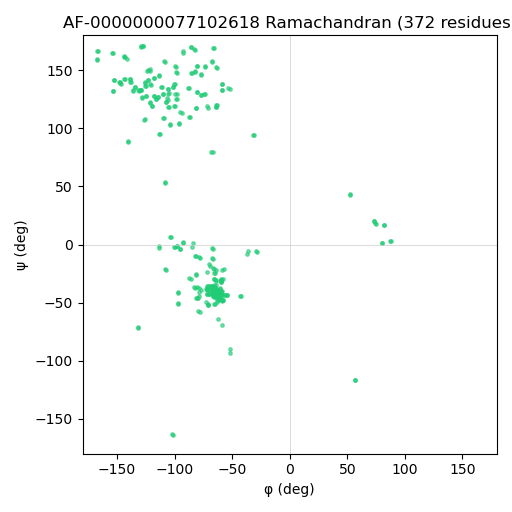1 ? 1.064 31.969 3.094 1 82.5 31 LEU B C 1
ATOM 1760 O O . LEU B 1 31 ? 2.119 32.031 3.729 1 82.5 31 LEU B O 1
ATOM 1764 N N . ALA B 1 32 ? 0.279 33 2.99 1 86.94 32 ALA B N 1
ATOM 1765 C CA . ALA B 1 32 ? 0.577 34.312 3.57 1 86.94 32 ALA B CA 1
ATOM 1766 C C . ALA B 1 32 ? 0.676 34.219 5.09 1 86.94 32 ALA B C 1
ATOM 1768 O O . ALA B 1 32 ? 1.596 34.781 5.691 1 86.94 32 ALA B O 1
ATOM 1769 N N . LYS B 1 33 ? -0.25 33.469 5.676 1 81.62 33 LYS B N 1
ATOM 1770 C CA . LYS B 1 33 ? -0.24 33.281 7.121 1 81.62 33 LYS B CA 1
ATOM 1771 C C . LYS B 1 33 ? 0.981 32.469 7.551 1 81.62 33 LYS B C 1
ATOM 1773 O O . LYS B 1 33 ? 1.632 32.812 8.547 1 81.62 33 LYS B O 1
ATOM 1778 N N . ARG B 1 34 ? 1.271 31.562 6.711 1 79.06 34 ARG B N 1
ATOM 1779 C CA . ARG B 1 34 ? 2.344 30.625 7.047 1 79.06 34 ARG B CA 1
ATOM 1780 C C . ARG B 1 34 ? 3.705 31.312 6.98 1 79.06 34 ARG B C 1
ATOM 1782 O O . ARG B 1 34 ? 4.586 31.047 7.797 1 79.06 34 ARG B O 1
ATOM 1789 N N . PHE B 1 35 ? 3.873 32.156 6.047 1 84.75 35 PHE B N 1
ATOM 1790 C CA . PHE B 1 35 ? 5.176 32.781 5.812 1 84.75 35 PHE B CA 1
ATOM 1791 C C . PHE B 1 35 ? 5.191 34.188 6.328 1 84.75 35 PHE B C 1
ATOM 1793 O O . PHE B 1 35 ? 6.176 34.938 6.141 1 84.75 35 PHE B O 1
ATOM 1800 N N . SER B 1 36 ? 4.105 34.562 7.004 1 85.44 36 SER B N 1
ATOM 1801 C CA . SER B 1 36 ? 3.979 35.906 7.613 1 85.44 36 SER B CA 1
ATOM 1802 C C . SER B 1 36 ? 4.266 37 6.602 1 85.44 36 SER B C 1
ATOM 1804 O O . SER B 1 36 ? 5.047 37.906 6.879 1 85.44 36 SER B O 1
ATOM 1806 N N . VAL B 1 37 ? 3.729 36.875 5.352 1 87.81 37 VAL B N 1
ATOM 1807 C CA . VAL B 1 37 ? 3.762 37.875 4.301 1 87.81 37 VAL B CA 1
ATOM 1808 C C . VAL B 1 37 ? 2.354 38.094 3.748 1 87.81 37 VAL B C 1
ATOM 1810 O O . VAL B 1 37 ? 1.42 37.375 4.113 1 87.81 37 VAL B O 1
ATOM 1813 N N . SER B 1 38 ? 2.203 39.125 2.939 1 87.94 38 SER B N 1
ATOM 1814 C CA . SER B 1 38 ? 0.895 39.438 2.367 1 87.94 38 SER B CA 1
ATOM 1815 C C . SER B 1 38 ? 0.534 38.438 1.266 1 87.94 38 SER B C 1
ATOM 1817 O O . SER B 1 38 ? 1.418 37.844 0.637 1 87.94 38 SER B O 1
ATOM 1819 N N . ALA B 1 39 ? -0.799 38.25 1.077 1 89.75 39 ALA B N 1
ATOM 1820 C CA . ALA B 1 39 ? -1.273 37.406 -0.006 1 89.75 39 ALA B CA 1
ATOM 1821 C C . ALA B 1 39 ? -0.773 37.906 -1.359 1 89.75 39 ALA B C 1
ATOM 1823 O O . ALA B 1 39 ? -0.55 37.094 -2.275 1 89.75 39 ALA B O 1
ATOM 1824 N N . ALA B 1 40 ? -0.559 39.188 -1.508 1 91 40 ALA B N 1
ATOM 1825 C CA . ALA B 1 40 ? -0.038 39.75 -2.744 1 91 40 ALA B CA 1
ATOM 1826 C C . ALA B 1 40 ? 1.408 39.344 -2.982 1 91 40 ALA B C 1
ATOM 1828 O O . ALA B 1 40 ? 1.805 39.062 -4.121 1 91 40 ALA B O 1
ATOM 1829 N N . THR B 1 41 ? 2.162 39.25 -1.941 1 88.75 41 THR B N 1
ATOM 1830 C CA . THR B 1 41 ? 3.545 38.781 -2.027 1 88.75 41 THR B CA 1
ATOM 1831 C C . THR B 1 41 ? 3.607 37.312 -2.48 1 88.75 41 THR B C 1
ATOM 1833 O O . THR B 1 41 ? 4.426 36.969 -3.328 1 88.75 41 THR B O 1
ATOM 1836 N N . ILE B 1 42 ? 2.717 36.5 -1.836 1 88.19 42 ILE B N 1
ATOM 1837 C CA . ILE B 1 42 ? 2.643 35.094 -2.209 1 88.19 42 ILE B CA 1
ATOM 1838 C C . ILE B 1 42 ? 2.268 34.969 -3.684 1 88.19 42 ILE B C 1
ATOM 1840 O O . ILE B 1 42 ? 2.848 34.156 -4.414 1 88.19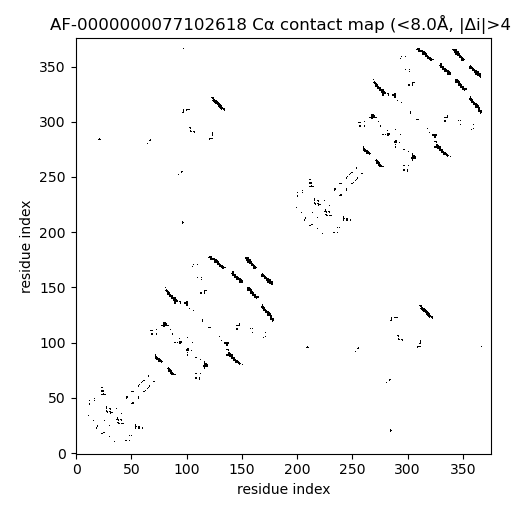 42 ILE B O 1
ATOM 1844 N N . ARG B 1 43 ? 1.298 35.781 -4.148 1 87.06 43 ARG B N 1
ATOM 1845 C CA . ARG B 1 43 ? 0.844 35.75 -5.535 1 87.06 43 ARG B CA 1
ATOM 1846 C C . ARG B 1 43 ? 1.987 36.062 -6.492 1 87.06 43 ARG B C 1
ATOM 1848 O O . ARG B 1 43 ? 2.154 35.406 -7.516 1 87.06 43 ARG B O 1
ATOM 1855 N N . LEU B 1 44 ? 2.744 37 -6.156 1 87.62 44 LEU B N 1
ATOM 1856 C CA . LEU B 1 44 ? 3.887 37.406 -6.98 1 87.62 44 LEU B CA 1
ATOM 1857 C C . LEU B 1 44 ? 4.93 36.281 -7.016 1 87.62 44 LEU B C 1
ATOM 1859 O O . LEU B 1 44 ? 5.492 35.969 -8.07 1 87.62 44 LEU B O 1
ATOM 1863 N N . ASP B 1 45 ? 5.191 35.75 -5.898 1 86.75 45 ASP B N 1
ATOM 1864 C CA . ASP B 1 45 ? 6.148 34.625 -5.84 1 86.75 45 ASP B CA 1
ATOM 1865 C C . ASP B 1 45 ? 5.695 33.469 -6.707 1 86.75 45 ASP B C 1
ATOM 1867 O O . ASP B 1 45 ? 6.5 32.875 -7.434 1 86.75 45 ASP B O 1
ATOM 1871 N N . ARG B 1 46 ? 4.43 33.156 -6.637 1 87.12 46 ARG B N 1
ATOM 1872 C CA . ARG B 1 46 ? 3.889 32.031 -7.434 1 87.12 46 ARG B CA 1
ATOM 1873 C C . ARG B 1 46 ? 4.043 32.312 -8.922 1 87.12 46 ARG B C 1
ATOM 1875 O O . ARG B 1 46 ? 4.414 31.438 -9.695 1 87.12 46 ARG B O 1
ATOM 1882 N N . GLN B 1 47 ? 3.805 33.469 -9.305 1 84.06 47 GLN B N 1
ATOM 1883 C CA . GLN B 1 47 ? 3.932 33.875 -10.695 1 84.06 47 GLN B CA 1
ATOM 1884 C C . GLN B 1 47 ? 5.379 33.75 -11.172 1 84.06 47 GLN B C 1
ATOM 1886 O O . GLN B 1 47 ? 5.641 33.281 -12.273 1 84.06 47 GLN B O 1
ATOM 1891 N N . MET B 1 48 ? 6.23 34.094 -10.32 1 84.38 48 MET B N 1
ATOM 1892 C CA . MET B 1 48 ? 7.652 34.062 -10.656 1 84.38 48 MET B CA 1
ATOM 1893 C C . MET B 1 48 ? 8.141 32.625 -10.75 1 84.38 48 MET B C 1
ATOM 1895 O O . MET B 1 48 ? 8.984 32.281 -11.586 1 84.38 48 MET B O 1
ATOM 1899 N N . LEU B 1 49 ? 7.602 31.781 -9.844 1 82.19 49 LEU B N 1
ATOM 1900 C CA . LEU B 1 49 ? 8 30.375 -9.773 1 82.19 49 LEU B CA 1
ATOM 1901 C C . LEU B 1 49 ? 7.258 29.547 -10.812 1 82.19 49 LEU B C 1
ATOM 1903 O O . LEU B 1 49 ? 7.598 28.391 -11.039 1 82.19 49 LEU B O 1
ATOM 1907 N N . GLY B 1 50 ? 6.238 30.172 -11.469 1 80.19 50 GLY B N 1
ATOM 1908 C CA . GLY B 1 50 ? 5.43 29.453 -12.438 1 80.19 50 GLY B CA 1
ATOM 1909 C C . GLY B 1 50 ? 4.457 28.484 -11.797 1 80.19 50 GLY B C 1
ATOM 1910 O O . GLY B 1 50 ? 4.07 27.484 -12.406 1 80.19 50 GLY B O 1
ATOM 1911 N N . ILE B 1 51 ? 4.18 28.656 -10.547 1 76.5 51 ILE B N 1
ATOM 1912 C CA . ILE B 1 51 ? 3.223 27.812 -9.852 1 76.5 51 ILE B CA 1
ATOM 1913 C C . ILE B 1 51 ? 1.801 28.281 -10.141 1 76.5 51 ILE B C 1
ATOM 1915 O O . ILE B 1 51 ? 1.443 29.422 -9.844 1 76.5 51 ILE B O 1
ATOM 1919 N N . PRO B 1 52 ? 1.051 27.438 -10.758 1 74.56 52 PRO B N 1
ATOM 1920 C CA . PRO B 1 52 ? -0.309 27.859 -11.117 1 74.56 52 PRO B CA 1
ATOM 1921 C C . PRO B 1 52 ? -1.194 28.094 -9.891 1 74.56 52 PRO B C 1
ATOM 1923 O O . PRO B 1 52 ? -0.774 27.844 -8.758 1 74.56 52 PRO B O 1
ATOM 1926 N N . GLN B 1 53 ? -2.336 28.672 -10.148 1 67.94 53 GLN B N 1
ATOM 1927 C CA . GLN B 1 53 ? -3.344 28.906 -9.125 1 67.94 53 GLN B CA 1
ATOM 1928 C C . GLN B 1 53 ? -3.855 27.578 -8.547 1 67.94 53 GLN B C 1
ATOM 1930 O O . GLN B 1 53 ? -3.652 26.516 -9.141 1 67.94 53 GLN B O 1
ATOM 1935 N N . MET B 1 54 ? -4.32 27.625 -7.238 1 58.97 54 MET B N 1
ATOM 1936 C CA . MET B 1 54 ? -4.766 26.469 -6.469 1 58.97 54 MET B CA 1
ATOM 1937 C C . MET B 1 54 ? -5.633 25.547 -7.32 1 58.97 54 MET B C 1
ATOM 1939 O O . MET B 1 54 ? -5.41 24.328 -7.348 1 58.97 54 MET B O 1
ATOM 1943 N N . ARG B 1 55 ? -6.508 26.094 -8.047 1 55.38 55 ARG B N 1
ATOM 1944 C CA . ARG B 1 55 ? -7.426 25.266 -8.82 1 55.38 55 ARG B CA 1
ATOM 1945 C C . ARG B 1 55 ? -6.668 24.406 -9.82 1 55.38 55 ARG B C 1
ATOM 1947 O O . ARG B 1 55 ? -6.938 23.203 -9.945 1 55.38 55 ARG B O 1
ATOM 1954 N N . LYS B 1 56 ? -5.809 24.984 -10.508 1 60.03 56 LYS B N 1
ATOM 1955 C CA . LYS B 1 56 ? -5.02 24.25 -11.5 1 60.03 56 LYS B CA 1
ATOM 1956 C C . LYS B 1 56 ? -4.074 23.266 -10.836 1 60.03 56 LYS B C 1
ATOM 1958 O O . LYS B 1 56 ? -3.82 22.172 -11.367 1 60.03 56 LYS B O 1
ATOM 1963 N N . ARG B 1 57 ? -3.578 23.656 -9.758 1 60.28 57 ARG B N 1
ATOM 1964 C CA . ARG B 1 57 ? -2.729 22.734 -9.008 1 60.28 57 ARG B CA 1
ATOM 1965 C C . ARG B 1 57 ? -3.514 21.516 -8.547 1 60.28 57 ARG B C 1
ATOM 1967 O O . ARG B 1 57 ? -3.021 20.391 -8.617 1 60.28 57 ARG B O 1
ATOM 1974 N N . ILE B 1 58 ? -4.664 21.75 -8.094 1 53.31 58 ILE B N 1
ATOM 1975 C CA . ILE B 1 58 ? -5.543 20.656 -7.684 1 53.31 58 ILE B CA 1
ATOM 1976 C C . ILE B 1 58 ? -5.871 19.781 -8.883 1 53.31 58 ILE B C 1
ATOM 1978 O O . ILE B 1 58 ? -5.844 18.547 -8.781 1 53.31 58 ILE B O 1
ATOM 1982 N N . GLU B 1 59 ? -6.148 20.5 -9.836 1 50.81 59 GLU B N 1
ATOM 1983 C CA . GLU B 1 59 ? -6.465 19.766 -11.055 1 50.81 59 GLU B CA 1
ATOM 1984 C C . GLU B 1 59 ? -5.305 18.875 -11.477 1 50.81 59 GLU B C 1
ATOM 1986 O O . GLU B 1 59 ? -5.512 17.719 -11.875 1 50.81 59 GLU B O 1
ATOM 1991 N N . LYS B 1 60 ? -4.199 19.484 -11.484 1 51.81 60 LYS B N 1
ATOM 1992 C CA . LYS B 1 60 ? -3.006 18.734 -11.867 1 51.81 60 LYS B CA 1
ATOM 1993 C C . LYS B 1 60 ? -2.701 17.625 -10.859 1 51.81 60 LYS B C 1
ATOM 1995 O O . LYS B 1 60 ? -2.336 16.516 -11.242 1 51.81 60 LYS B O 1
ATOM 2000 N N . ALA B 1 61 ? -2.689 18.109 -9.68 1 46.84 61 ALA B N 1
ATOM 2001 C CA . ALA B 1 61 ? -2.457 17.125 -8.617 1 46.84 61 ALA B CA 1
ATOM 2002 C C . ALA B 1 61 ? -3.453 15.977 -8.703 1 46.84 61 ALA B C 1
ATOM 2004 O O . ALA B 1 61 ? -3.082 14.812 -8.523 1 46.84 61 ALA B O 1
ATOM 2005 N N . VAL B 1 62 ? -4.695 16.359 -8.945 1 45.72 62 VAL B N 1
ATOM 2006 C CA . VAL B 1 62 ? -5.727 15.344 -9.133 1 45.72 62 VAL B CA 1
ATOM 2007 C C . VAL B 1 62 ? -5.414 14.508 -10.367 1 45.72 62 VAL B C 1
ATOM 2009 O O . VAL B 1 62 ? -5.57 13.289 -10.352 1 45.72 62 VAL B O 1
ATOM 2012 N N . SER B 1 63 ? -5.039 15.242 -11.258 1 45.19 63 SER B N 1
ATOM 2013 C CA . SER B 1 63 ? -4.77 14.539 -12.508 1 45.19 63 SER B CA 1
ATOM 2014 C C . SER B 1 63 ? -3.514 13.68 -12.398 1 45.19 63 SER B C 1
ATOM 2016 O O . SER B 1 63 ? -3.447 12.594 -12.977 1 45.19 63 SER B O 1
ATOM 2018 N N . GLU B 1 64 ? -2.539 14.344 -11.969 1 42.5 64 GLU B N 1
ATOM 2019 C CA . GLU B 1 64 ? -1.235 13.68 -12 1 42.5 64 GLU B CA 1
ATOM 2020 C C . GLU B 1 64 ? -1.093 12.688 -10.844 1 42.5 64 GLU B C 1
ATOM 2022 O O . GLU B 1 64 ? -0.388 11.688 -10.969 1 42.5 64 GLU B O 1
ATOM 2027 N N . HIS B 1 65 ? -1.232 13.188 -9.688 1 38.53 65 HIS B N 1
ATOM 2028 C CA . HIS B 1 65 ? -1.108 12.328 -8.516 1 38.53 65 HIS B CA 1
ATOM 2029 C C . HIS B 1 65 ? -2.463 12.102 -7.848 1 38.53 65 HIS B C 1
ATOM 2031 O O . HIS B 1 65 ? -2.783 12.758 -6.852 1 38.53 65 HIS B O 1
ATOM 2037 N N . PRO B 1 66 ? -3.406 11.68 -8.492 1 37.81 66 PRO B N 1
ATOM 2038 C CA . PRO B 1 66 ? -4.562 11.297 -7.672 1 37.81 66 PRO B CA 1
ATOM 2039 C C . PRO B 1 66 ? -4.16 10.664 -6.344 1 37.81 66 PRO B C 1
ATOM 2041 O O . PRO B 1 66 ? -5.012 10.141 -5.621 1 37.81 66 PRO B O 1
ATOM 2044 N N . SER B 1 67 ? -2.932 10.438 -6.117 1 39.44 67 SER B N 1
ATOM 2045 C CA . SER B 1 67 ? -2.514 9.57 -5.016 1 39.44 67 SER B CA 1
ATOM 2046 C C . SER B 1 67 ? -3.023 10.094 -3.678 1 39.44 67 SER B C 1
ATOM 2048 O O . SER B 1 67 ? -3.295 9.312 -2.764 1 39.44 67 SER B O 1
ATOM 2050 N N . GLY B 1 68 ? -2.426 11.32 -3.191 1 42.03 68 GLY B N 1
ATOM 2051 C CA . GLY B 1 68 ? -2.586 11.43 -1.749 1 42.03 68 GLY B CA 1
ATOM 2052 C C . GLY B 1 68 ? -4.02 11.242 -1.292 1 42.03 68 GLY B C 1
ATOM 2053 O O . GLY B 1 68 ? -4.336 10.281 -0.594 1 42.03 68 GLY B O 1
ATOM 2054 N N . PHE B 1 69 ? -4.738 12.406 -1.254 1 45.28 69 PHE B N 1
ATOM 2055 C CA . PHE B 1 69 ? -6.098 12.234 -0.757 1 45.28 69 PHE B CA 1
ATOM 2056 C C . PHE B 1 69 ? -6.941 11.445 -1.749 1 45.28 69 PHE B C 1
ATOM 2058 O O . PHE B 1 69 ? -7.137 11.875 -2.889 1 45.28 69 PHE B O 1
ATOM 2065 N N . HIS B 1 70 ? -6.707 10.109 -1.673 1 54.91 70 HIS B N 1
ATOM 2066 C CA . HIS B 1 70 ? -7.609 9.297 -2.48 1 54.91 70 HIS B CA 1
ATOM 2067 C C . HIS B 1 70 ? -8.984 9.953 -2.594 1 54.91 70 HIS B C 1
ATOM 2069 O O . HIS B 1 70 ? -9.625 10.227 -1.58 1 54.91 70 HIS B O 1
ATOM 2075 N N . GLU B 1 71 ? -9.18 10.719 -3.689 1 59.34 71 GLU B N 1
ATOM 2076 C CA . GLU B 1 71 ? -10.523 11.234 -3.943 1 59.34 71 GLU B CA 1
ATOM 2077 C C . GLU B 1 71 ? -11.586 10.305 -3.363 1 59.34 71 GLU B C 1
ATOM 2079 O O . GLU B 1 71 ? -12.719 10.727 -3.119 1 59.34 71 GLU B O 1
ATOM 2084 N N . GLU B 1 72 ? -10.992 9.227 -2.916 1 82.75 72 GLU B N 1
ATOM 2085 C CA . GLU B 1 72 ? -11.93 8.219 -2.434 1 82.75 72 GLU B CA 1
ATOM 2086 C C . GLU B 1 72 ? -12.125 8.328 -0.924 1 82.75 72 GLU B C 1
ATOM 2088 O O . GLU B 1 72 ? -13.016 7.684 -0.361 1 82.75 72 GLU B O 1
ATOM 2093 N N . LEU B 1 73 ? -11.273 9.328 -0.345 1 89.88 73 LEU B N 1
ATOM 2094 C CA . LEU B 1 73 ? -11.375 9.492 1.101 1 89.88 73 LEU B CA 1
ATOM 2095 C C . LEU B 1 73 ? -12.086 10.789 1.454 1 89.88 73 LEU B C 1
ATOM 2097 O O . LEU B 1 73 ? -11.695 11.867 0.994 1 89.88 73 LEU B O 1
ATOM 2101 N N . GLN B 1 74 ? -13.219 10.719 2.23 1 88.94 74 GLN B N 1
ATOM 2102 C CA . GLN B 1 74 ? -13.984 11.875 2.689 1 88.94 74 GLN B CA 1
ATOM 2103 C C . GLN B 1 74 ? -14.031 11.93 4.215 1 88.94 74 GLN B C 1
ATOM 2105 O O . GLN B 1 74 ? -14.594 11.047 4.859 1 88.94 74 GLN B O 1
ATOM 2110 N N . ILE B 1 75 ? -13.5 13.016 4.738 1 90.44 75 ILE B N 1
ATOM 2111 C CA . ILE B 1 75 ? -13.508 13.172 6.188 1 90.44 75 ILE B CA 1
ATOM 2112 C C . ILE B 1 75 ? -14.906 13.586 6.652 1 90.44 75 ILE B C 1
ATOM 2114 O O . ILE B 1 75 ? -15.484 14.547 6.141 1 90.44 75 ILE B O 1
ATOM 2118 N N . LEU B 1 76 ? -15.445 12.867 7.625 1 88.69 76 LEU B N 1
ATOM 2119 C CA . LEU B 1 76 ? -16.781 13.141 8.133 1 88.69 76 LEU B CA 1
ATOM 2120 C C . LEU B 1 76 ? -16.719 14.008 9.391 1 88.69 76 LEU B C 1
ATOM 2122 O O . LEU B 1 76 ? -17.484 14.961 9.539 1 88.69 76 LEU B O 1
ATOM 2126 N N . ASP B 1 77 ? -15.906 13.578 10.344 1 88.31 77 ASP B N 1
ATOM 2127 C CA . ASP B 1 77 ? -15.688 14.242 11.633 1 88.31 77 ASP B CA 1
ATOM 2128 C C . ASP B 1 77 ? -14.258 14.031 12.117 1 88.31 77 ASP B C 1
ATOM 2130 O O . ASP B 1 77 ? -13.664 12.984 11.883 1 88.31 77 ASP B O 1
ATOM 2134 N N . MET B 1 78 ? -13.805 15.156 12.656 1 90.88 78 MET B N 1
ATOM 2135 C CA . MET B 1 78 ? -12.414 14.992 13.078 1 90.88 78 MET B CA 1
ATOM 2136 C C . MET B 1 78 ? -12.086 15.945 14.227 1 90.88 78 MET B C 1
ATOM 2138 O O . MET B 1 78 ? -12.484 17.109 14.203 1 90.88 78 MET B O 1
ATOM 2142 N N . GLU B 1 79 ? -11.5 15.391 15.203 1 92.56 79 GLU B N 1
ATOM 2143 C CA . GLU B 1 79 ? -10.766 16.156 16.219 1 92.56 79 GLU B CA 1
ATOM 2144 C C . GLU B 1 79 ? -9.258 16.031 16 1 92.56 79 GLU B C 1
ATOM 2146 O O . GLU B 1 79 ? -8.648 15.031 16.391 1 92.56 79 GLU B O 1
ATOM 2151 N N . LYS B 1 80 ? -8.727 17.062 15.461 1 87.44 80 LYS B N 1
ATOM 2152 C CA . LYS B 1 80 ? -7.316 17.047 15.078 1 87.44 80 LYS B CA 1
ATOM 2153 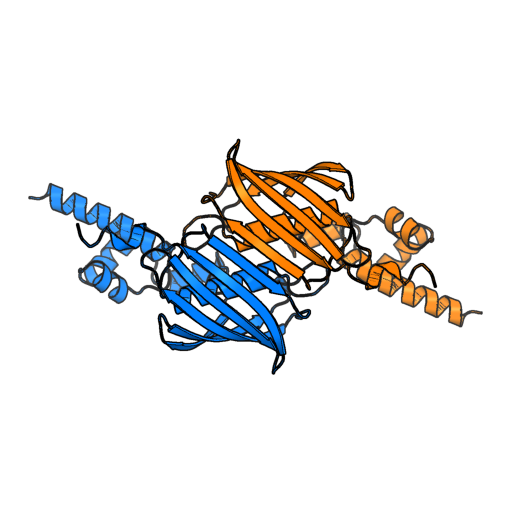C C . LYS B 1 80 ? -6.438 16.609 16.234 1 87.44 80 LYS B C 1
ATOM 2155 O O . LYS B 1 80 ? -6.625 17.047 17.375 1 87.44 80 LYS B O 1
ATOM 2160 N N . GLY B 1 81 ? -5.562 15.742 15.922 1 90.56 81 GLY B N 1
ATOM 2161 C CA . GLY B 1 81 ? -4.613 15.273 16.922 1 90.56 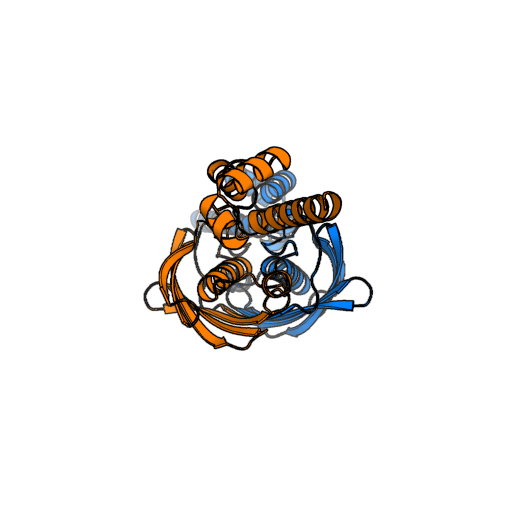81 GLY B CA 1
ATOM 2162 C C . GLY B 1 81 ? -5.195 14.227 17.844 1 90.56 81 GLY B C 1
ATOM 2163 O O . GLY B 1 81 ? -4.523 13.773 18.781 1 90.56 81 GLY B O 1
ATOM 2164 N N . LYS B 1 82 ? -6.438 13.867 17.625 1 93.94 82 LYS B N 1
ATOM 2165 C CA . LYS B 1 82 ? -7.062 12.938 18.562 1 93.94 82 LYS B CA 1
ATOM 2166 C C . LYS B 1 82 ? -7.754 11.797 17.828 1 93.94 82 LYS B C 1
ATOM 2168 O O . LYS B 1 82 ? -7.273 10.656 17.844 1 93.94 82 LYS B O 1
ATOM 2173 N N . LYS B 1 83 ? -8.828 12.125 17.203 1 96.38 83 LYS B N 1
ATOM 2174 C CA . LYS B 1 83 ? -9.617 11.078 16.562 1 96.38 83 LYS B CA 1
ATOM 2175 C C . LYS B 1 83 ? -10.422 11.641 15.398 1 96.38 83 LYS B C 1
ATOM 2177 O O . LYS B 1 83 ? -10.531 12.852 15.234 1 96.38 83 LYS B O 1
ATOM 2182 N N . GLY B 1 84 ? -10.945 10.695 14.531 1 96.75 84 GLY B N 1
ATOM 2183 C CA . GLY B 1 84 ? -11.766 11.125 13.406 1 96.75 84 GLY B CA 1
ATOM 2184 C C . GLY B 1 84 ? -12.508 9.977 12.742 1 96.75 84 GLY B C 1
ATOM 2185 O O . GLY B 1 84 ? -12.273 8.812 13.07 1 96.75 84 GLY B O 1
ATOM 2186 N N . LEU B 1 85 ? -13.453 10.414 11.922 1 96.25 85 LEU B N 1
ATOM 2187 C CA . LEU B 1 85 ? -14.273 9.523 11.102 1 96.25 85 LEU B CA 1
ATOM 2188 C C . LEU B 1 85 ? -14.203 9.922 9.633 1 96.25 85 LEU B C 1
ATOM 2190 O O . LEU B 1 85 ? -14.203 11.109 9.305 1 96.25 85 LEU B O 1
ATOM 2194 N N . ALA B 1 86 ? -14.125 8.898 8.75 1 95.56 86 ALA B N 1
ATOM 2195 C CA . ALA B 1 86 ? -14.07 9.18 7.32 1 95.56 86 ALA B CA 1
ATOM 2196 C C . ALA B 1 86 ? -14.836 8.125 6.527 1 95.56 86 ALA B C 1
ATOM 2198 O O . ALA B 1 86 ? -15.195 7.078 7.066 1 95.56 86 ALA B O 1
ATOM 2199 N N . LEU B 1 87 ? -15.141 8.523 5.328 1 93.69 87 LEU B N 1
ATOM 2200 C CA . LEU B 1 87 ? -15.719 7.621 4.34 1 93.69 87 LEU B CA 1
ATOM 2201 C C . LEU B 1 87 ? -14.734 7.344 3.211 1 93.69 87 LEU B C 1
ATOM 2203 O O . LEU B 1 87 ? -14.078 8.266 2.717 1 93.69 87 LEU B O 1
ATOM 2207 N N . PHE B 1 88 ? -14.648 6.047 2.828 1 96.06 88 PHE B N 1
ATOM 2208 C CA . PHE B 1 88 ? -13.75 5.637 1.755 1 96.06 88 PHE B CA 1
ATOM 2209 C C . PHE B 1 88 ? -14.492 4.805 0.717 1 96.06 88 PHE B C 1
ATOM 2211 O O . PHE B 1 88 ? -15.133 3.807 1.057 1 96.06 88 PHE B O 1
ATOM 2218 N N . HIS B 1 89 ? -14.375 5.246 -0.479 1 91.5 89 HIS B N 1
ATOM 2219 C CA . HIS B 1 89 ? -15.016 4.543 -1.582 1 91.5 89 HIS B CA 1
ATOM 2220 C C . HIS B 1 89 ? -14 3.754 -2.402 1 91.5 89 HIS B C 1
ATOM 2222 O O . HIS B 1 89 ? -13.078 4.336 -2.977 1 91.5 89 HIS B O 1
ATOM 2228 N N . THR B 1 90 ? -14.211 2.393 -2.422 1 94.56 90 THR B N 1
ATOM 2229 C CA . THR B 1 90 ? -13.297 1.563 -3.195 1 94.56 90 THR B CA 1
ATOM 2230 C C . THR B 1 90 ? -13.688 1.557 -4.672 1 94.56 90 THR B C 1
ATOM 2232 O O . THR B 1 90 ? -14.859 1.722 -5.008 1 94.56 90 THR B O 1
ATOM 2235 N N . THR B 1 91 ? -12.703 1.426 -5.551 1 87.88 91 THR B N 1
ATOM 2236 C CA . THR B 1 91 ? -12.93 1.416 -6.992 1 87.88 91 THR B CA 1
ATOM 2237 C C . THR B 1 91 ? -12.289 0.188 -7.633 1 87.88 91 THR B C 1
ATOM 2239 O O . THR B 1 91 ? -11.539 -0.537 -6.98 1 87.88 91 THR B O 1
ATOM 2242 N N . GLU B 1 92 ? -12.57 -0.047 -8.891 1 83.12 92 GLU B N 1
ATOM 2243 C CA . GLU B 1 92 ? -12.047 -1.188 -9.633 1 83.12 92 GLU B CA 1
ATOM 2244 C C . GLU B 1 92 ? -10.531 -1.089 -9.797 1 83.12 92 GLU B C 1
ATOM 2246 O O . GLU B 1 92 ? -9.836 -2.107 -9.836 1 83.12 92 GLU B O 1
ATOM 2251 N N . LYS B 1 93 ? -10.008 0.065 -9.844 1 81.12 93 LYS B N 1
ATOM 2252 C CA . LYS B 1 93 ? -8.578 0.304 -10.031 1 81.12 93 LYS B CA 1
ATOM 2253 C C . LYS B 1 93 ? -7.773 -0.18 -8.828 1 81.12 93 LYS B C 1
ATOM 2255 O O . LYS B 1 93 ? -6.551 -0.309 -8.906 1 81.12 93 LYS B O 1
ATOM 2260 N N . MET B 1 94 ? -8.484 -0.486 -7.746 1 90.5 94 MET B N 1
ATOM 2261 C CA . MET B 1 94 ? -7.805 -0.842 -6.504 1 90.5 94 MET B CA 1
ATOM 2262 C C . MET B 1 94 ? -7.723 -2.355 -6.344 1 90.5 94 MET B C 1
ATOM 2264 O O . MET B 1 94 ? -7.145 -2.852 -5.371 1 90.5 94 MET B O 1
ATOM 2268 N N . THR B 1 95 ? -8.25 -3.064 -7.258 1 88.94 95 THR B N 1
ATOM 2269 C CA . THR B 1 95 ? -8.336 -4.512 -7.109 1 88.94 95 THR B CA 1
ATOM 2270 C C . THR B 1 95 ? -7.055 -5.188 -7.578 1 88.94 95 THR B C 1
ATOM 2272 O O . THR B 1 95 ? -6.336 -4.645 -8.422 1 88.94 95 THR B O 1
ATOM 2275 N N . ASP B 1 96 ? -6.766 -6.281 -6.902 1 86.38 96 ASP B N 1
ATOM 2276 C CA . ASP B 1 96 ? -5.59 -7.059 -7.285 1 86.38 96 ASP B CA 1
ATOM 2277 C C . ASP B 1 96 ? -5.98 -8.289 -8.094 1 86.38 96 ASP B C 1
ATOM 2279 O O . ASP B 1 96 ? -7.086 -8.352 -8.641 1 86.38 96 ASP B O 1
ATOM 2283 N N . ARG B 1 97 ? -5.078 -9.227 -8.219 1 76.44 97 ARG B N 1
ATOM 2284 C CA . ARG B 1 97 ? -5.266 -10.406 -9.055 1 76.44 97 ARG B CA 1
ATOM 2285 C C . ARG B 1 97 ? -6.395 -11.281 -8.523 1 76.44 97 ARG B C 1
ATOM 2287 O O . ARG B 1 97 ? -7.008 -12.039 -9.281 1 76.44 97 ARG B O 1
ATOM 2294 N N . SER B 1 98 ? -6.637 -11.141 -7.254 1 77.38 98 SER B N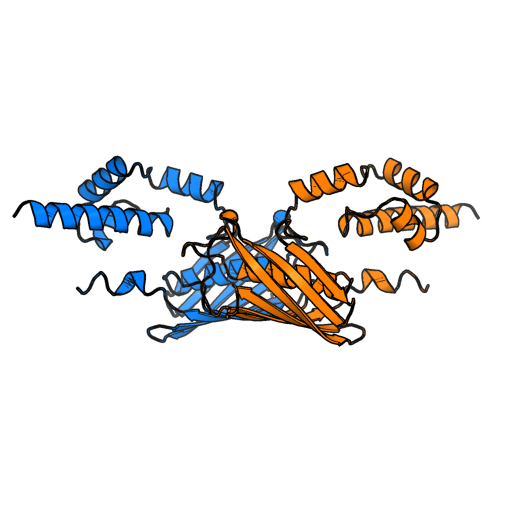 1
ATOM 2295 C CA . SER B 1 98 ? -7.727 -11.914 -6.664 1 77.38 98 SER B CA 1
ATOM 2296 C C . SER B 1 98 ? -9.078 -11.281 -6.98 1 77.38 98 SER B C 1
ATOM 2298 O O . SER B 1 98 ? -10.125 -11.883 -6.727 1 77.38 98 SER B O 1
ATOM 2300 N N . GLY B 1 99 ? -9.062 -10.117 -7.492 1 82.56 99 GLY B N 1
ATOM 2301 C CA . GLY B 1 99 ? -10.289 -9.398 -7.797 1 82.56 99 GLY B CA 1
ATOM 2302 C C . GLY B 1 99 ? -10.82 -8.594 -6.625 1 82.56 99 GLY B C 1
ATOM 2303 O O . GLY B 1 99 ? -11.906 -8.023 -6.695 1 82.56 99 GLY B O 1
ATOM 2304 N N . MET B 1 100 ? -10.125 -8.594 -5.57 1 92 100 MET B N 1
ATOM 2305 C CA . MET B 1 100 ? -10.477 -7.848 -4.367 1 92 100 MET B CA 1
ATOM 2306 C C . MET B 1 100 ? -9.539 -6.66 -4.164 1 92 100 MET B C 1
ATOM 2308 O O . MET B 1 100 ? -8.469 -6.605 -4.762 1 92 100 MET B O 1
ATOM 2312 N N . VAL B 1 101 ? -10.023 -5.703 -3.426 1 94.44 101 VAL B N 1
ATOM 2313 C CA . VAL B 1 101 ? -9.172 -4.547 -3.145 1 94.44 101 VAL B CA 1
ATOM 2314 C C . VAL B 1 101 ? -7.895 -5 -2.449 1 94.44 101 VAL B C 1
ATOM 2316 O O . VAL B 1 101 ? -7.941 -5.797 -1.506 1 94.44 101 VAL B O 1
ATOM 2319 N N . SER B 1 102 ? -6.844 -4.484 -2.947 1 95.81 102 SER B N 1
ATOM 2320 C CA . SER B 1 102 ? -5.543 -4.945 -2.467 1 95.81 102 SER B CA 1
ATOM 2321 C C . SER B 1 102 ? -5.172 -4.273 -1.148 1 95.81 102 SER B C 1
ATOM 2323 O O . SER B 1 102 ? -5.656 -3.184 -0.843 1 95.81 102 SER B O 1
ATOM 2325 N N . ALA B 1 103 ? -4.352 -4.98 -0.381 1 97.19 103 ALA B N 1
AT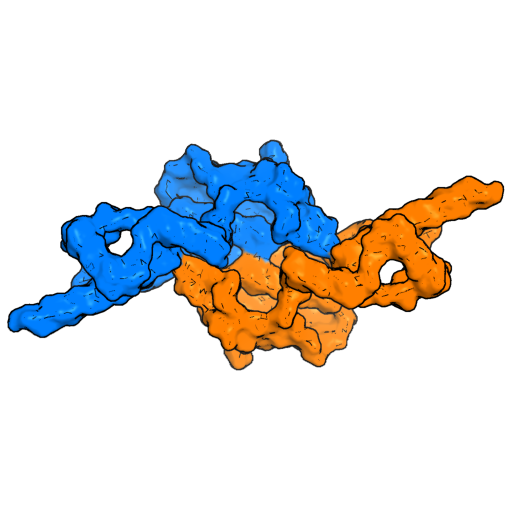OM 2326 C CA . ALA B 1 103 ? -3.951 -4.492 0.936 1 97.19 103 ALA B CA 1
ATOM 2327 C C . ALA B 1 103 ? -3.211 -3.162 0.825 1 97.19 103 ALA B C 1
ATOM 2329 O O . ALA B 1 103 ? -3.367 -2.285 1.678 1 97.19 103 ALA B O 1
ATOM 2330 N N . ASP B 1 104 ? -2.371 -3.012 -0.223 1 95.81 104 ASP B N 1
ATOM 2331 C CA . ASP B 1 104 ? -1.572 -1.798 -0.355 1 95.81 104 ASP B CA 1
ATOM 2332 C C . ASP B 1 104 ? -2.463 -0.572 -0.548 1 95.81 104 ASP B C 1
ATOM 2334 O O . ASP B 1 104 ? -2.141 0.518 -0.07 1 95.81 104 ASP B O 1
ATOM 2338 N N . ARG B 1 105 ? -3.582 -0.774 -1.16 1 95 105 ARG B N 1
ATOM 2339 C CA . ARG B 1 105 ? -4.496 0.343 -1.365 1 95 105 ARG B CA 1
ATOM 2340 C C . ARG B 1 105 ? -5.16 0.756 -0.056 1 95 105 ARG B C 1
ATOM 2342 O O . ARG B 1 105 ? -5.32 1.947 0.217 1 95 105 ARG B O 1
ATOM 2349 N N . LEU B 1 106 ? -5.562 -0.211 0.702 1 97.56 106 LEU B N 1
ATOM 2350 C CA . LEU B 1 106 ? -6.137 0.098 2.008 1 97.56 106 LEU B CA 1
ATOM 2351 C C . LEU B 1 106 ? -5.09 0.721 2.926 1 97.56 106 LEU B C 1
ATOM 2353 O O . LEU B 1 106 ? -5.402 1.621 3.709 1 97.56 106 LEU B O 1
ATOM 2357 N N . TYR B 1 107 ? -3.9 0.241 2.791 1 97.81 107 TYR B N 1
ATOM 2358 C CA . TYR B 1 107 ? -2.797 0.845 3.527 1 97.81 107 TYR B CA 1
ATOM 2359 C C . TYR B 1 107 ? -2.654 2.322 3.182 1 97.81 107 TYR B C 1
ATOM 2361 O O . TYR B 1 107 ? -2.527 3.166 4.07 1 97.81 107 TYR B O 1
ATOM 2369 N N . ALA B 1 108 ? -2.678 2.58 1.922 1 95.69 108 ALA B N 1
ATOM 2370 C CA . ALA B 1 108 ? -2.523 3.957 1.462 1 95.69 108 ALA B CA 1
ATOM 2371 C C . ALA B 1 108 ? -3.633 4.848 2.014 1 95.69 108 ALA B C 1
ATOM 2373 O O . ALA B 1 108 ? -3.373 5.961 2.477 1 95.69 108 ALA B O 1
ATOM 2374 N N . ALA B 1 109 ? -4.824 4.379 1.93 1 95.38 109 ALA B N 1
ATOM 2375 C CA . ALA B 1 109 ? -5.961 5.141 2.445 1 95.38 109 ALA B CA 1
ATOM 2376 C C . ALA B 1 109 ? -5.805 5.41 3.939 1 95.38 109 ALA B C 1
ATOM 2378 O O . ALA B 1 109 ? -6.074 6.52 4.406 1 95.38 109 ALA B O 1
ATOM 2379 N N . ALA B 1 110 ? -5.371 4.363 4.645 1 97.25 110 ALA B N 1
ATOM 2380 C CA . ALA B 1 110 ? -5.148 4.508 6.082 1 97.25 110 ALA B CA 1
ATOM 2381 C C . ALA B 1 110 ? -4.074 5.555 6.367 1 97.25 110 ALA B C 1
ATOM 2383 O O . ALA B 1 110 ? -4.227 6.383 7.266 1 97.25 110 ALA B O 1
ATOM 2384 N N . ALA B 1 111 ? -3.021 5.496 5.613 1 95.06 111 ALA B N 1
ATOM 2385 C CA . ALA B 1 111 ? -1.927 6.445 5.805 1 95.06 111 ALA B CA 1
ATOM 2386 C C . ALA B 1 111 ? -2.377 7.871 5.504 1 95.06 111 ALA B C 1
ATOM 2388 O O . ALA B 1 111 ? -1.989 8.812 6.203 1 95.06 111 ALA B O 1
ATOM 2389 N N . ASP B 1 112 ? -3.141 7.98 4.488 1 93.06 112 ASP B N 1
ATOM 2390 C CA . ASP B 1 112 ? -3.674 9.297 4.152 1 93.06 112 ASP B CA 1
ATOM 2391 C C . ASP B 1 112 ? -4.551 9.844 5.277 1 93.06 112 ASP B C 1
ATOM 2393 O O . ASP B 1 112 ? -4.441 11.008 5.648 1 93.06 112 ASP B O 1
ATOM 2397 N N . PHE B 1 113 ? -5.41 9.031 5.777 1 95.06 113 PHE B N 1
ATOM 2398 C CA . PHE B 1 113 ? -6.27 9.43 6.883 1 95.06 113 PHE B CA 1
ATOM 2399 C C . PHE B 1 113 ? -5.441 9.789 8.109 1 95.06 113 PHE B C 1
ATOM 2401 O O . PHE B 1 113 ? -5.746 10.758 8.812 1 95.06 113 PHE B O 1
ATOM 2408 N N . ALA B 1 114 ? -4.406 9.016 8.367 1 95.19 114 ALA B N 1
ATOM 2409 C CA . ALA B 1 114 ? -3.5 9.289 9.477 1 95.19 114 ALA B CA 1
ATOM 2410 C C . ALA B 1 114 ? -2.908 10.695 9.375 1 95.19 114 ALA B C 1
ATOM 2412 O O . ALA B 1 114 ? -2.807 11.406 10.375 1 95.19 114 ALA B O 1
ATOM 2413 N N . GLN B 1 115 ? -2.533 11.055 8.25 1 91.62 115 GLN B N 1
ATOM 2414 C CA . GLN B 1 115 ? -1.978 12.383 8.031 1 91.62 115 GLN B CA 1
ATOM 2415 C C . GLN B 1 115 ? -3.004 13.469 8.359 1 91.62 115 GLN B C 1
ATOM 2417 O O . GLN B 1 115 ? -2.676 14.469 8.992 1 91.62 115 GLN B O 1
ATOM 2422 N N . SER B 1 116 ? -4.184 13.242 7.914 1 89.75 116 SER B N 1
ATOM 2423 C CA . SER B 1 116 ? -5.25 14.195 8.195 1 89.75 116 SER B CA 1
ATOM 2424 C C . SER B 1 116 ? -5.504 14.32 9.688 1 89.75 116 SER B C 1
ATOM 2426 O O . SER B 1 116 ? -5.668 15.43 10.211 1 89.75 116 SER B O 1
ATOM 2428 N N . LEU B 1 117 ? -5.508 13.219 10.352 1 92.19 117 LEU B N 1
ATOM 2429 C CA . LEU B 1 117 ? -5.727 13.203 11.789 1 92.19 117 LEU B CA 1
ATOM 2430 C C . LEU B 1 117 ? -4.648 14 12.516 1 92.19 117 LEU B C 1
ATOM 2432 O O . LEU B 1 117 ? -4.945 14.742 13.461 1 92.19 117 LEU B O 1
ATOM 2436 N N . ALA B 1 118 ? -3.449 13.82 12.062 1 89.5 118 ALA B N 1
ATOM 2437 C CA . ALA B 1 118 ? -2.311 14.445 12.727 1 89.5 118 ALA B CA 1
ATOM 2438 C C . ALA B 1 118 ? -2.158 15.898 12.305 1 89.5 118 ALA B C 1
ATOM 2440 O O . ALA B 1 118 ? -1.548 16.703 13.016 1 89.5 118 ALA B O 1
ATOM 2441 N N . GLY B 1 119 ? -2.635 16.219 11.117 1 82.94 119 GLY B N 1
ATOM 2442 C CA . GLY B 1 119 ? -2.48 17.562 10.578 1 82.94 119 GLY B CA 1
ATOM 2443 C C . GLY B 1 119 ? -1.062 17.859 10.141 1 82.94 119 GLY B C 1
ATOM 2444 O O . GLY B 1 119 ? -0.62 19.016 10.211 1 82.94 119 GLY B O 1
ATOM 2445 N N . GLN B 1 120 ? -0.338 16.844 9.922 1 80.81 120 GLN B N 1
ATOM 2446 C CA . GLN B 1 120 ? 1.055 17.031 9.523 1 80.81 120 GLN B CA 1
ATOM 2447 C C . GLN B 1 120 ? 1.468 16 8.477 1 80.81 120 GLN B C 1
ATOM 2449 O O . GLN B 1 120 ? 0.818 14.969 8.328 1 80.81 120 GLN B O 1
ATOM 2454 N N . VAL B 1 121 ? 2.543 16.359 7.773 1 80.44 121 VAL B N 1
ATOM 2455 C CA . VAL B 1 121 ? 3.107 15.438 6.789 1 80.44 121 VAL B CA 1
ATOM 2456 C C . VAL B 1 121 ? 4.117 14.516 7.465 1 80.44 121 VAL B C 1
ATOM 2458 O O . VAL B 1 121 ? 4.941 14.969 8.266 1 80.44 121 VAL B O 1
ATOM 2461 N N . PHE B 1 122 ? 4.016 13.281 7.164 1 88.88 122 PHE B N 1
ATOM 2462 C CA . PHE B 1 122 ? 4.941 12.297 7.711 1 88.88 122 PHE B CA 1
ATOM 2463 C C . PHE B 1 122 ? 6.047 11.977 6.715 1 88.88 122 PHE B C 1
ATOM 2465 O O . PHE B 1 122 ? 5.84 12.055 5.5 1 88.88 122 PHE B O 1
ATOM 2472 N N . THR B 1 123 ? 7.211 11.688 7.281 1 90.31 123 THR B N 1
ATOM 2473 C CA . THR B 1 123 ? 8.219 11.023 6.465 1 90.31 123 THR B CA 1
ATOM 2474 C C . THR B 1 123 ? 7.785 9.609 6.105 1 90.31 123 THR B C 1
ATOM 2476 O O . THR B 1 123 ? 6.91 9.039 6.766 1 90.31 123 THR B O 1
ATOM 2479 N N . PRO B 1 124 ? 8.367 9.117 5.055 1 93.69 124 PRO B N 1
ATOM 2480 C CA . PRO B 1 124 ? 8 7.734 4.746 1 93.69 124 PRO B CA 1
ATOM 2481 C C . PRO B 1 124 ? 8.484 6.746 5.812 1 93.69 124 PRO B C 1
ATOM 2483 O O . PRO B 1 124 ? 7.992 5.617 5.879 1 93.69 124 PRO B O 1
ATOM 2486 N N . VAL B 1 125 ? 9.492 7.125 6.645 1 95.56 125 VAL B N 1
ATOM 2487 C CA . VAL B 1 125 ? 10.008 6.246 7.691 1 95.56 125 VAL B CA 1
ATOM 2488 C C . VAL B 1 125 ? 8.914 5.969 8.719 1 95.56 125 VAL B C 1
ATOM 2490 O O . VAL B 1 125 ? 8.414 6.891 9.367 1 95.56 125 VAL B O 1
ATOM 2493 N N . GLN B 1 126 ? 8.617 4.68 8.836 1 97.88 126 GLN B N 1
ATOM 2494 C CA . GLN B 1 126 ? 7.504 4.309 9.703 1 97.88 126 GLN B CA 1
ATOM 2495 C C . GLN B 1 126 ? 7.488 2.807 9.961 1 97.88 126 GLN B C 1
ATOM 2497 O O . GLN B 1 126 ? 8.133 2.041 9.25 1 97.88 126 GLN B O 1
ATOM 2502 N N . VAL B 1 127 ? 6.844 2.438 11.023 1 98.38 127 VAL B N 1
ATOM 2503 C CA . VAL B 1 127 ? 6.43 1.059 11.258 1 98.38 127 VAL B CA 1
ATOM 2504 C C . VAL B 1 127 ? 4.926 0.923 11.031 1 98.38 127 VAL B C 1
ATOM 2506 O O . VAL B 1 127 ? 4.148 1.772 11.477 1 98.38 127 VAL B O 1
ATOM 2509 N N . GLY B 1 128 ? 4.539 -0.022 10.273 1 98.69 128 GLY B N 1
ATOM 2510 C CA . GLY B 1 128 ? 3.129 -0.287 10.016 1 98.69 128 GLY B CA 1
ATOM 2511 C C . GLY B 1 128 ? 2.754 -1.744 10.211 1 98.69 128 GLY B C 1
ATOM 2512 O O . GLY B 1 128 ? 3.447 -2.639 9.719 1 98.69 128 GLY B O 1
ATOM 2513 N N . ASN B 1 129 ? 1.663 -1.959 10.93 1 98.69 129 ASN B N 1
ATOM 2514 C CA . ASN B 1 129 ? 1.068 -3.281 11.102 1 98.69 129 ASN B CA 1
ATOM 2515 C C . ASN B 1 129 ? -0.377 -3.312 10.617 1 98.69 129 ASN B C 1
ATOM 2517 O O . ASN B 1 129 ? -1.204 -2.514 11.055 1 98.69 129 ASN B O 1
ATOM 2521 N N . ILE B 1 130 ? -0.604 -4.227 9.656 1 98.56 130 ILE B N 1
ATOM 2522 C CA . ILE B 1 130 ? -1.978 -4.281 9.164 1 98.56 130 ILE B CA 1
ATOM 2523 C C . ILE B 1 130 ? -2.549 -5.684 9.383 1 98.56 130 ILE B C 1
ATOM 2525 O O . ILE B 1 130 ? -1.802 -6.66 9.445 1 98.56 130 ILE B O 1
ATOM 2529 N N . LYS B 1 131 ? -3.83 -5.684 9.578 1 98.75 131 LYS B N 1
ATOM 2530 C CA . LYS B 1 131 ? -4.633 -6.902 9.523 1 98.75 131 LYS B CA 1
ATOM 2531 C C . LYS B 1 131 ? -5.797 -6.75 8.547 1 98.75 131 LYS B C 1
ATOM 2533 O O . LYS B 1 131 ? -6.699 -5.941 8.773 1 98.75 131 LYS B O 1
ATOM 2538 N N . TYR B 1 132 ? -5.641 -7.426 7.461 1 98.69 132 TYR B N 1
ATOM 2539 C CA . TYR B 1 132 ? -6.746 -7.555 6.516 1 98.69 132 TYR B CA 1
ATOM 2540 C C . TYR B 1 132 ? -7.629 -8.742 6.871 1 98.69 132 TYR B C 1
ATOM 2542 O O . TYR B 1 132 ? -7.238 -9.898 6.676 1 98.69 132 TYR B O 1
ATOM 2550 N N . LYS B 1 133 ? -8.789 -8.477 7.324 1 98.25 133 LYS B N 1
ATOM 2551 C CA . LYS B 1 133 ? -9.586 -9.492 8.008 1 98.25 133 LYS B CA 1
ATOM 2552 C C . LYS B 1 133 ? -10.586 -10.141 7.055 1 98.25 133 LYS B C 1
ATOM 2554 O O . LYS B 1 133 ? -10.852 -11.344 7.141 1 98.25 133 LYS B O 1
ATOM 2559 N N . GLU B 1 134 ? -11.188 -9.336 6.246 1 96.88 134 GLU B N 1
ATOM 2560 C CA . GLU B 1 134 ? -12.188 -9.797 5.289 1 96.88 134 GLU B CA 1
ATOM 2561 C C . GLU B 1 134 ? -12 -9.125 3.932 1 96.88 134 GLU B C 1
ATOM 2563 O O . GLU B 1 134 ? -11.734 -7.922 3.859 1 96.88 134 GLU B O 1
ATOM 2568 N N . PRO B 1 135 ? -12.203 -9.992 2.883 1 95.5 135 PRO B N 1
ATOM 2569 C CA . PRO B 1 135 ? -12.039 -9.398 1.552 1 95.5 135 PRO B CA 1
ATOM 2570 C C . PRO B 1 135 ? -12.984 -8.227 1.304 1 95.5 135 PRO B C 1
ATOM 2572 O O . PRO B 1 135 ? -14.148 -8.266 1.728 1 95.5 135 PRO B O 1
ATOM 2575 N N . VAL B 1 136 ? -12.461 -7.164 0.679 1 96.5 136 VAL B N 1
ATOM 2576 C CA . VAL B 1 136 ? -13.219 -5.973 0.325 1 96.5 136 VAL B CA 1
ATOM 2577 C C . VAL B 1 136 ? -13.391 -5.898 -1.191 1 96.5 136 VAL B C 1
ATOM 2579 O O . VAL B 1 136 ? -12.414 -6.043 -1.938 1 96.5 136 VAL B O 1
ATOM 2582 N N . GLY B 1 137 ? -14.633 -5.691 -1.663 1 92.88 137 GLY B N 1
ATOM 2583 C CA . GLY B 1 137 ? -14.898 -5.578 -3.088 1 92.88 137 GLY B CA 1
ATOM 2584 C C . GLY B 1 137 ? -14.711 -4.168 -3.619 1 92.88 137 GLY B C 1
ATOM 2585 O O . GLY B 1 137 ? -14.508 -3.23 -2.846 1 92.88 137 GLY B O 1
ATOM 2586 N N . SER B 1 138 ? -14.75 -4.09 -4.973 1 88.88 138 SER B N 1
ATOM 2587 C CA . SER B 1 138 ? -14.781 -2.781 -5.621 1 88.88 138 SER B CA 1
ATOM 2588 C C . SER B 1 138 ? -16.172 -2.16 -5.547 1 88.88 138 SER B C 1
ATOM 2590 O O . SER B 1 138 ? -17.172 -2.873 -5.5 1 88.88 138 SER B O 1
ATOM 2592 N N . GLY B 1 139 ? -16.156 -0.839 -5.434 1 87.75 139 GLY B N 1
ATOM 2593 C CA . GLY B 1 139 ? -17.422 -0.127 -5.422 1 87.75 139 GLY B CA 1
ATOM 2594 C C . GLY B 1 139 ? -18.094 -0.12 -4.059 1 87.75 139 GLY B C 1
ATOM 2595 O O . GLY B 1 139 ? -19.281 0.158 -3.949 1 87.75 139 GLY B O 1
ATOM 2596 N N . GLU B 1 140 ? -17.344 -0.421 -3.107 1 90.06 140 GLU B N 1
ATOM 2597 C CA . GLU B 1 140 ? -17.875 -0.442 -1.753 1 90.06 140 GLU B CA 1
ATOM 2598 C C . GLU B 1 140 ? -17.531 0.838 -0.999 1 90.06 140 GLU B C 1
ATOM 2600 O O . GLU B 1 140 ? -16.547 1.513 -1.332 1 90.06 140 GLU B O 1
ATOM 2605 N N . GLN B 1 141 ? -18.422 1.128 -0.036 1 93.44 141 GLN B N 1
ATOM 2606 C CA . GLN B 1 141 ? -18.156 2.242 0.871 1 93.44 141 GLN B CA 1
ATOM 2607 C C . GLN B 1 141 ? -17.766 1.743 2.256 1 93.44 141 GLN B C 1
ATOM 2609 O O . GLN B 1 141 ? -18.484 0.959 2.873 1 93.44 141 GLN B O 1
ATOM 2614 N N . LEU B 1 142 ? -16.625 2.238 2.682 1 97.25 142 LEU B N 1
ATOM 2615 C CA . LEU B 1 142 ? -16.125 1.854 3.998 1 97.25 142 LEU B CA 1
ATOM 2616 C C . LEU B 1 142 ? -16.109 3.051 4.941 1 97.25 142 LEU B C 1
ATOM 2618 O O . LEU B 1 142 ? -15.82 4.176 4.523 1 97.25 142 LEU B O 1
ATOM 2622 N N . VAL B 1 143 ? -16.375 2.756 6.184 1 97.19 143 VAL B N 1
ATOM 2623 C CA . VAL B 1 143 ? -16.219 3.76 7.23 1 97.19 143 VAL B CA 1
ATOM 2624 C C . VAL B 1 143 ? -14.891 3.555 7.949 1 97.19 143 VAL B C 1
ATOM 2626 O O . VAL B 1 143 ? -14.57 2.441 8.367 1 97.19 143 VAL B O 1
ATOM 2629 N N . LEU B 1 144 ? -14.195 4.609 8.039 1 97.44 144 LEU B N 1
ATOM 2630 C CA . LEU B 1 144 ? -12.922 4.574 8.742 1 97.44 144 LEU B CA 1
ATOM 2631 C C . LEU B 1 144 ? -13.031 5.254 10.102 1 97.44 144 LEU B C 1
ATOM 2633 O O . LEU B 1 144 ? -13.641 6.32 10.227 1 97.44 144 LEU B O 1
ATOM 2637 N N . LYS B 1 145 ? -12.477 4.562 11.078 1 98.06 145 LYS B N 1
ATOM 2638 C CA . LYS B 1 145 ? -12.281 5.156 12.398 1 98.06 145 LYS B CA 1
ATOM 2639 C C . LYS B 1 145 ? -10.797 5.254 12.75 1 98.06 145 LYS B C 1
ATOM 2641 O O . LYS B 1 145 ? -10.07 4.266 12.648 1 98.06 145 LYS B O 1
ATOM 2646 N N . GLY B 1 146 ? -10.422 6.449 13.062 1 98.19 146 GLY B N 1
ATOM 2647 C CA . GLY B 1 146 ? -9.023 6.672 13.398 1 98.19 146 GLY B CA 1
ATOM 2648 C C . GLY B 1 146 ? -8.828 7.281 14.773 1 98.19 146 GLY B C 1
ATOM 2649 O O . GLY B 1 146 ? -9.688 8.031 15.25 1 98.19 146 GLY B O 1
ATOM 2650 N N . LYS B 1 147 ? -7.695 6.938 15.359 1 97.75 147 LYS B N 1
ATOM 2651 C CA . LYS B 1 147 ? -7.312 7.504 16.656 1 97.75 147 LYS B CA 1
ATOM 2652 C C . LYS B 1 147 ? -5.797 7.641 16.766 1 97.75 147 LYS B C 1
ATOM 2654 O O . LYS B 1 147 ? -5.055 6.762 16.328 1 97.75 147 LYS B O 1
ATOM 2659 N N . ILE B 1 148 ? -5.414 8.734 17.312 1 95.94 148 ILE B N 1
ATOM 2660 C CA . ILE B 1 148 ? -4.016 8.906 17.672 1 95.94 148 ILE B CA 1
ATOM 2661 C C . ILE B 1 148 ? -3.816 8.531 19.141 1 95.94 148 ILE B C 1
ATOM 2663 O O . ILE B 1 148 ? -4.32 9.211 20.047 1 95.94 148 ILE B O 1
ATOM 2667 N N . ALA B 1 149 ? -3.096 7.504 19.391 1 90.88 149 ALA B N 1
ATOM 2668 C CA . ALA B 1 149 ? -2.943 6.953 20.734 1 90.88 149 ALA B CA 1
ATOM 2669 C C . ALA B 1 149 ? -1.892 7.723 21.531 1 90.88 149 ALA B C 1
ATOM 2671 O O . ALA B 1 149 ? -2.045 7.938 22.734 1 90.88 149 ALA B O 1
ATOM 2672 N N . LEU B 1 150 ? -0.835 7.957 20.938 1 82.75 150 LEU B N 1
ATOM 2673 C CA . LEU B 1 150 ? 0.257 8.672 21.594 1 82.75 150 LEU B CA 1
ATOM 2674 C C . LEU B 1 150 ? 0.857 9.719 20.656 1 82.75 150 LEU B C 1
ATOM 2676 O O . LEU B 1 150 ? 1.067 9.453 19.469 1 82.75 150 LEU B O 1
ATOM 2680 N N . MET B 1 151 ? 0.997 10.828 21.234 1 78.62 151 MET B N 1
ATOM 2681 C CA . MET B 1 151 ? 1.618 11.93 20.5 1 78.62 151 MET B CA 1
ATOM 2682 C C . MET B 1 151 ? 2.965 12.305 21.109 1 78.62 151 MET B C 1
ATOM 2684 O O . MET B 1 151 ? 3.018 12.93 22.172 1 78.62 151 MET B O 1
ATOM 2688 N N . LYS B 1 152 ? 3.914 11.727 20.516 1 81.31 152 LYS B N 1
ATOM 2689 C CA . LYS B 1 152 ? 5.246 12.211 20.859 1 81.31 152 LYS B CA 1
ATOM 2690 C C . LYS B 1 152 ? 5.703 13.305 19.906 1 81.31 152 LYS B C 1
ATOM 2692 O O . LYS B 1 152 ? 5.102 13.508 18.844 1 81.31 152 LYS B O 1
ATOM 2697 N N . VAL B 1 153 ? 6.742 14.047 20.266 1 78.81 153 VAL B N 1
ATOM 2698 C CA . VAL B 1 153 ? 7.199 15.195 19.484 1 78.81 153 VAL B CA 1
ATOM 2699 C C . VAL B 1 153 ? 7.566 14.742 18.078 1 78.81 153 VAL B C 1
ATOM 2701 O O . VAL B 1 153 ? 7.137 15.359 17.094 1 78.81 153 VAL B O 1
ATOM 2704 N N . ASN B 1 154 ? 8.258 13.609 17.922 1 87.19 154 ASN B N 1
ATOM 2705 C CA . ASN B 1 154 ? 8.773 13.258 16.594 1 87.19 154 ASN B CA 1
ATOM 2706 C C . ASN B 1 154 ? 8.086 12.008 16.047 1 87.19 154 ASN B C 1
ATOM 2708 O O . ASN B 1 154 ? 8.414 11.555 14.945 1 87.19 154 ASN B O 1
ATOM 2712 N N . ARG B 1 155 ? 7.176 11.477 16.906 1 93.06 155 ARG B N 1
ATOM 2713 C CA . ARG B 1 155 ? 6.523 10.25 16.453 1 93.06 155 ARG B CA 1
ATOM 2714 C C . ARG B 1 155 ? 5.07 10.203 16.906 1 93.06 155 ARG B C 1
ATOM 2716 O O . ARG B 1 155 ? 4.75 10.617 18.016 1 93.06 155 ARG B O 1
ATOM 2723 N N . LYS B 1 156 ? 4.258 9.695 16.078 1 94.94 156 LYS B N 1
ATOM 2724 C CA . LYS B 1 156 ? 2.85 9.5 16.422 1 94.94 156 LYS B CA 1
ATOM 2725 C C . LYS B 1 156 ? 2.459 8.031 16.312 1 94.94 156 LYS B C 1
ATOM 2727 O O . LYS B 1 156 ? 2.883 7.336 15.383 1 94.94 156 LYS B O 1
ATOM 2732 N N . TYR B 1 157 ? 1.703 7.602 17.281 1 97.44 157 TYR B N 1
ATOM 2733 C CA . TYR B 1 157 ? 1.086 6.281 17.25 1 97.44 157 TYR B CA 1
ATOM 2734 C C . TYR B 1 157 ? -0.375 6.367 16.828 1 97.44 157 TYR B C 1
ATOM 2736 O O . TYR B 1 157 ? -1.192 6.988 17.516 1 97.44 157 TYR B O 1
ATOM 2744 N N . ILE B 1 158 ? -0.724 5.73 15.75 1 98.06 158 ILE B N 1
ATOM 2745 C CA . ILE B 1 158 ? -2.029 5.953 15.141 1 98.06 158 ILE B CA 1
ATOM 2746 C C . ILE B 1 158 ? -2.697 4.613 14.844 1 98.06 158 ILE B C 1
ATOM 2748 O O . ILE B 1 158 ? -2.072 3.711 14.281 1 98.06 158 ILE B O 1
ATOM 2752 N N . TYR B 1 159 ? -3.932 4.508 15.219 1 98.56 159 TYR B N 1
ATOM 2753 C CA . TYR B 1 159 ? -4.754 3.332 14.953 1 98.56 159 TYR B CA 1
ATOM 2754 C C . TYR B 1 159 ? -5.898 3.67 14 1 98.56 159 TYR B C 1
ATOM 2756 O O . TYR B 1 159 ? -6.641 4.629 14.234 1 98.56 159 TYR B O 1
ATOM 2764 N N . ILE B 1 160 ? -6.055 2.922 12.906 1 98.62 160 ILE B N 1
ATOM 2765 C CA . ILE B 1 160 ? -7.125 3.131 11.938 1 98.62 160 ILE B CA 1
ATOM 2766 C C . ILE B 1 160 ? -7.84 1.808 11.664 1 98.62 160 ILE B C 1
ATOM 2768 O O . ILE B 1 160 ? -7.195 0.792 11.391 1 98.62 160 ILE B O 1
ATOM 2772 N N . SER B 1 161 ? -9.148 1.873 11.703 1 98.75 161 SER B N 1
ATOM 2773 C CA . SER B 1 161 ? -9.969 0.705 11.398 1 98.75 161 SER B CA 1
ATOM 2774 C C . SER B 1 161 ? -10.969 1.006 10.289 1 98.75 161 SER B C 1
ATOM 2776 O O . SER B 1 161 ? -11.555 2.086 10.258 1 98.75 161 SER B O 1
ATOM 2778 N N . PHE B 1 162 ? -11.094 0.085 9.375 1 98.56 162 PHE B N 1
ATOM 2779 C CA . PHE B 1 162 ? -12.07 0.144 8.297 1 98.56 162 PHE B CA 1
ATOM 2780 C C . PHE B 1 162 ? -13.273 -0.747 8.602 1 98.56 162 PHE B C 1
ATOM 2782 O O . PHE B 1 162 ? -13.109 -1.915 8.961 1 98.56 162 PHE B O 1
ATOM 2789 N N . PHE B 1 163 ? -14.422 -0.23 8.367 1 98.06 163 PHE B N 1
ATOM 2790 C CA . PHE B 1 163 ? -15.641 -0.985 8.633 1 98.06 163 PHE B CA 1
ATOM 2791 C C . PHE B 1 163 ? -16.516 -1.071 7.387 1 98.06 163 PHE B C 1
ATOM 2793 O O . PHE B 1 163 ? -16.688 -0.08 6.672 1 98.06 163 PHE B O 1
ATOM 2800 N N . LYS B 1 164 ? -16.891 -2.174 7.031 1 96.25 164 LYS B N 1
ATOM 2801 C CA . LYS B 1 164 ? -18.016 -2.416 6.129 1 96.25 164 LYS B CA 1
ATOM 2802 C C . LYS B 1 164 ? -19.297 -2.723 6.914 1 96.25 164 LYS B C 1
ATOM 2804 O O . LYS B 1 164 ? -19.422 -3.799 7.5 1 96.25 164 LYS B O 1
ATOM 2809 N N . ARG B 1 165 ? -20.109 -1.713 6.93 1 90.06 165 ARG B N 1
ATOM 2810 C CA . ARG B 1 165 ? -21.219 -1.781 7.875 1 90.06 165 ARG B CA 1
ATOM 2811 C C . ARG B 1 165 ? -20.719 -1.975 9.305 1 90.06 165 ARG B C 1
ATOM 2813 O O . ARG B 1 165 ? -19.906 -1.188 9.789 1 90.06 165 ARG B O 1
ATOM 2820 N N . ALA B 1 166 ? -21.016 -3.045 9.945 1 91.44 166 ALA B N 1
ATOM 2821 C CA . ALA B 1 166 ? -20.656 -3.211 11.344 1 91.44 166 ALA B CA 1
ATOM 2822 C C . ALA B 1 166 ? -19.406 -4.086 11.484 1 91.44 166 ALA B C 1
ATOM 2824 O O . ALA B 1 166 ? -18.828 -4.188 12.57 1 91.44 166 ALA B O 1
ATOM 2825 N N . ALA B 1 167 ? -18.891 -4.566 10.406 1 96 167 ALA B N 1
ATOM 2826 C CA . ALA B 1 167 ? -17.766 -5.5 10.453 1 96 167 ALA B CA 1
ATOM 2827 C C . ALA B 1 167 ? -16.438 -4.777 10.203 1 96 167 ALA B C 1
ATOM 2829 O O . ALA B 1 167 ? -16.312 -4.035 9.227 1 96 167 ALA B O 1
ATOM 2830 N N . GLU B 1 168 ? -15.562 -4.984 11.148 1 98.56 168 GLU B N 1
ATOM 2831 C CA . GLU B 1 168 ? -14.203 -4.508 10.875 1 98.56 168 GLU B CA 1
ATOM 2832 C C . GLU B 1 168 ? -13.516 -5.379 9.828 1 98.56 168 GLU B C 1
ATOM 2834 O O . GLU B 1 168 ? -13.266 -6.562 10.062 1 98.56 168 GLU B O 1
ATOM 2839 N N . VAL B 1 169 ? -13.148 -4.785 8.719 1 98.69 169 VAL B N 1
ATOM 2840 C CA . VAL B 1 169 ? -12.641 -5.602 7.621 1 98.69 169 VAL B CA 1
ATOM 2841 C C . VAL B 1 169 ? -11.133 -5.395 7.48 1 98.69 169 VAL B C 1
ATOM 2843 O O . VAL B 1 169 ? -10.445 -6.207 6.859 1 98.69 169 VAL B O 1
ATOM 2846 N N . PHE B 1 170 ? -10.602 -4.312 7.973 1 98.75 170 PHE B N 1
ATOM 2847 C CA . PHE B 1 170 ? -9.195 -3.957 7.871 1 98.75 170 PHE B CA 1
ATOM 2848 C C . PHE B 1 170 ? -8.781 -3.066 9.039 1 98.75 170 PHE B C 1
ATOM 2850 O O . PHE B 1 170 ? -9.531 -2.182 9.453 1 98.75 170 PHE B O 1
ATOM 2857 N N . ARG B 1 171 ? -7.578 -3.316 9.516 1 98.81 171 ARG B N 1
ATOM 2858 C CA . ARG B 1 171 ? -7.023 -2.508 10.594 1 98.81 171 ARG B CA 1
ATOM 2859 C C . ARG B 1 171 ? -5.547 -2.207 10.352 1 98.81 171 ARG B C 1
ATOM 2861 O O . ARG B 1 171 ? -4.801 -3.072 9.891 1 98.81 171 ARG B O 1
ATOM 2868 N N . ALA B 1 172 ? -5.168 -1.017 10.703 1 98.69 172 ALA B N 1
ATOM 2869 C CA . ALA B 1 172 ? -3.77 -0.605 10.594 1 98.69 172 ALA B CA 1
ATOM 2870 C C . ALA B 1 172 ? -3.309 0.107 11.867 1 98.69 172 ALA B C 1
ATOM 2872 O O . ALA B 1 172 ? -4.051 0.906 12.438 1 98.69 172 ALA B O 1
ATOM 2873 N N . LYS B 1 173 ? -2.152 -0.239 12.312 1 98.44 173 LYS B N 1
ATOM 2874 C CA . LYS B 1 173 ? -1.443 0.459 13.383 1 98.44 173 LYS B CA 1
ATOM 2875 C C . LYS B 1 173 ? -0.119 1.029 12.883 1 98.44 173 LYS B C 1
ATOM 2877 O O . LYS B 1 173 ? 0.691 0.31 12.297 1 98.44 173 LYS B O 1
ATOM 2882 N N . PHE B 1 174 ? 0.081 2.318 13.125 1 98.25 174 PHE B N 1
ATOM 2883 C CA . PHE B 1 174 ? 1.264 2.98 12.586 1 98.25 174 PHE B CA 1
ATOM 2884 C C . PHE B 1 174 ? 2.086 3.613 13.703 1 98.25 174 PHE B C 1
ATOM 2886 O O . PHE B 1 174 ? 1.529 4.148 14.664 1 98.25 174 PHE B O 1
ATOM 2893 N N . ILE B 1 175 ? 3.338 3.553 13.594 1 97.69 175 ILE B N 1
ATOM 2894 C CA . ILE B 1 175 ? 4.285 4.477 14.211 1 97.69 175 ILE B CA 1
ATOM 2895 C C . ILE B 1 175 ? 4.938 5.344 13.141 1 97.69 175 ILE B C 1
ATOM 2897 O O . ILE B 1 175 ? 5.746 4.855 12.344 1 97.69 175 ILE B O 1
ATOM 2901 N N . MET B 1 176 ? 4.559 6.594 13.133 1 95.5 176 MET B N 1
ATOM 2902 C CA . MET B 1 176 ? 4.992 7.445 12.031 1 95.5 176 MET B CA 1
ATOM 2903 C C . MET B 1 176 ? 5.855 8.594 12.539 1 95.5 176 MET B C 1
ATOM 2905 O O . MET B 1 176 ? 5.578 9.164 13.602 1 95.5 176 MET B O 1
ATOM 2909 N N . GLU B 1 177 ? 6.797 8.922 11.789 1 92.44 177 GLU B N 1
ATOM 2910 C CA . GLU B 1 177 ? 7.723 10 12.141 1 92.44 177 GLU B CA 1
ATOM 2911 C C . GLU B 1 177 ? 7.363 11.297 11.414 1 92.44 177 GLU B C 1
ATOM 2913 O O . GLU B 1 177 ? 7.078 11.281 10.219 1 92.44 177 GLU B O 1
ATOM 2918 N N . VAL B 1 178 ? 7.449 12.383 12.18 1 86.31 178 VAL B N 1
ATOM 2919 C CA . VAL B 1 178 ? 7.098 13.695 11.633 1 86.31 178 VAL B CA 1
ATOM 2920 C C . VAL B 1 178 ? 8.266 14.242 10.82 1 86.31 178 VAL B C 1
ATOM 2922 O O . VAL B 1 178 ? 9.422 14.125 11.227 1 86.31 178 VAL B O 1
ATOM 2925 N N . SER B 1 179 ? 7.945 14.688 9.656 1 79.06 179 SER B N 1
ATOM 2926 C CA . SER B 1 179 ? 8.977 15.266 8.805 1 79.06 179 SER B CA 1
ATOM 2927 C C . SER B 1 179 ? 9.555 16.531 9.422 1 79.06 179 SER B C 1
ATOM 2929 O O . SER B 1 179 ? 8.82 17.359 9.961 1 79.06 179 SER B O 1
ATOM 2931 N N . LYS B 1 180 ? 10.938 16.609 9.766 1 61.88 180 LYS B N 1
ATOM 2932 C CA . LYS B 1 180 ? 11.609 17.766 10.344 1 61.88 180 LYS B CA 1
ATOM 2933 C C . LYS B 1 180 ? 11.5 18.969 9.43 1 61.88 180 LYS B C 1
ATOM 2935 O O . LYS B 1 180 ? 11.648 20.109 9.875 1 61.88 180 LYS B O 1
ATOM 2940 N N . THR B 1 181 ? 11.438 18.906 8.266 1 49.97 181 THR B N 1
ATOM 2941 C CA . THR B 1 181 ? 11.492 20.109 7.438 1 49.97 181 THR B CA 1
ATOM 2942 C C . THR B 1 181 ? 10.367 21.062 7.805 1 49.97 181 THR B C 1
ATOM 2944 O O . THR B 1 181 ? 10.438 22.266 7.504 1 49.97 181 THR B O 1
ATOM 2947 N N . GLY B 1 182 ? 9.32 20.75 8.375 1 39.19 182 GLY B N 1
ATOM 2948 C CA . GLY B 1 182 ? 8.375 21.812 8.68 1 39.19 182 GLY B CA 1
ATOM 2949 C C . GLY B 1 182 ? 8.75 22.609 9.914 1 39.19 182 GLY B C 1
ATOM 2950 O O . GLY B 1 182 ? 8.312 23.75 10.086 1 39.19 182 GLY B O 1
ATOM 2951 N N . GLY B 1 183 ? 9.148 22.016 11.102 1 35 183 GLY B N 1
ATOM 2952 C CA . GLY B 1 183 ? 9.195 22.844 12.305 1 35 183 GLY B CA 1
ATOM 2953 C C . GLY B 1 183 ? 10.32 23.859 12.289 1 35 183 GLY B C 1
ATOM 2954 O O . GLY B 1 183 ? 10.211 24.922 12.891 1 35 183 GLY B O 1
ATOM 2955 N N . GLU B 1 184 ? 11.594 23.438 12.023 1 34.09 184 GLU B N 1
ATOM 2956 C CA . GLU B 1 184 ? 12.609 24.406 12.445 1 34.09 184 GLU B CA 1
ATOM 2957 C C . GLU B 1 184 ? 12.586 25.656 11.57 1 34.09 184 GLU B C 1
ATOM 2959 O O . GLU B 1 184 ? 13.328 26.609 11.82 1 34.09 184 GLU B O 1
ATOM 2964 N N . ALA B 1 185 ? 12.055 25.797 10.445 1 34.66 185 ALA B N 1
ATOM 2965 C CA . ALA B 1 185 ? 12.273 27.109 9.867 1 34.66 185 ALA B CA 1
ATOM 2966 C C . ALA B 1 185 ? 11.508 28.188 10.633 1 34.66 185 ALA B C 1
ATOM 2968 O O . ALA B 1 185 ? 11.633 29.375 10.336 1 34.66 185 ALA B O 1
ATOM 2969 N N . LEU B 1 186 ? 10.461 27.781 11.445 1 29.08 186 LEU B N 1
ATOM 2970 C CA . LEU B 1 186 ? 9.883 29.016 11.977 1 29.08 186 LEU B CA 1
ATOM 2971 C C . LEU B 1 186 ? 10.711 29.531 13.156 1 29.08 186 LEU B C 1
ATOM 2973 O O . LEU B 1 186 ? 10.594 30.703 13.523 1 29.08 186 LEU B O 1
ATOM 2977 N N . HIS B 1 187 ? 11.281 28.703 14.047 1 28.83 187 HIS B N 1
ATOM 2978 C CA . HIS B 1 187 ? 11.789 29.469 15.188 1 28.83 187 HIS B CA 1
ATOM 2979 C C . HIS B 1 187 ? 13.188 30.016 14.906 1 28.83 187 HIS B C 1
ATOM 2981 O O . HIS B 1 187 ? 13.812 30.609 15.789 1 28.83 187 HIS B O 1
ATOM 2987 N N . GLY B 1 188 ? 13.836 29.781 13.805 1 21.81 188 GLY B N 1
ATOM 2988 C CA . GLY B 1 188 ? 14.984 30.688 13.859 1 21.81 188 GLY B CA 1
ATOM 2989 C C . GLY B 1 188 ? 14.633 32.125 13.492 1 21.81 188 GLY B C 1
ATOM 2990 O O . GLY B 1 188 ? 13.617 32.375 12.836 1 21.81 188 GLY B O 1
#

Solvent-accessible surface area (backbone atoms only — not comparable to full-atom values): 19427 Å² total; per-residue (Å²): 122,67,62,63,54,50,51,52,49,53,52,47,48,53,47,48,52,53,50,38,67,47,37,37,74,53,44,47,62,54,51,10,65,72,68,72,48,52,42,67,56,42,49,51,47,28,59,74,71,66,50,68,57,40,68,56,33,39,50,44,38,48,65,72,48,46,62,63,74,36,86,34,58,43,82,74,45,71,43,77,62,38,34,37,35,32,38,34,49,41,43,72,89,41,38,42,64,73,61,28,38,29,58,36,54,54,45,39,52,48,53,42,50,49,30,59,36,59,71,49,66,51,40,57,32,28,38,40,39,36,40,34,68,44,81,42,58,55,69,36,68,30,41,36,42,37,35,46,77,42,85,50,95,57,36,37,32,36,41,37,38,33,19,54,81,90,42,72,27,33,36,39,39,35,42,37,26,53,45,63,81,68,61,60,71,65,77,105,121,67,63,62,54,48,51,53,49,52,52,46,51,53,48,48,52,52,51,37,67,48,38,37,74,54,44,49,61,55,51,10,65,72,68,74,47,52,42,67,58,42,48,52,47,29,61,74,70,66,49,69,57,39,66,56,33,38,48,44,40,48,66,72,47,46,61,64,73,36,88,35,57,43,82,73,45,70,44,76,62,39,34,38,34,31,40,35,50,40,44,72,88,41,38,44,64,74,62,28,38,29,58,36,52,54,46,39,52,49,52,40,51,51,29,60,36,59,69,48,67,52,40,57,33,28,40,40,39,37,38,34,67,43,82,43,58,53,68,37,69,30,42,35,43,38,35,47,78,41,84,49,95,56,36,37,31,35,39,36,37,34,19,54,81,90,42,72,28,33,38,38,41,35,41,38,27,53,45,65,82,69,60,62,72,65,77,106

Foldseek 3Di:
DPVVVVVLLVVLLVVLVVVCVVPLQAALVNSCVQSVHDSVSSVVSCVVVVNDGSVVSCVCCCVPVCQQQVPQKAWDAADAPFKGKIKGAFAQVQADPVQFRDPVNVVRNQVNVVCVNNVADFDPDKDKDKDQAATHHHGAMKMKIKGWDDDDPFWTWMKMFIDDVPDTGMIMIMITGGDPVRPPVVPD/DPVVVVVLLVVLLVVLVVVCVVPLQAALVNSCVQSVHDSVSSVVSCVVVVNDGSVVSCVCCCVPVCQQQVPQKAWDAADAPFKGKIKGAFAQVQADPVQFRDPVNVVRNQVSVVCVNHVADFDPDKDKDKDQAATHHHGAMKMKIKGWDDDDPFWTWMKMFIDDVPDTRMIMIMITGGDVVPPPVPPD